Protein 5FL3 (pdb70)

B-factor: mean 47.37, std 12.58, range [23.67, 103.89]

Secondary structure (DSSP, 8-state):
-HHHHHHHHHHHTT-SEEEEETTS--EEEETTEEEESSSSPPPHHHHHHHHHHHS-HHHHHHHTT-S-EEEEEEETTTEEEEEEEEEETTEEEEEEEEEB--PPPHHHHT--HHHHHHHHH-SSEEEEEE-STTSSHHHHHHHHHHHHHHH---EEEEEESS--BPPPPSSSEEEEEEBTTTBS-HHHHHHHHTTS--SEEEES---SHHHHHHHHHHHHHT-EEEEEE--SSHHHHHHHHHTTS-GGGHHHHHHHHHHHEEEEEEEEEEE-SSSSSEEEEEEEEE--HHHHHHHH-TTTGGGHHHHHHT-TTTT-B-HHHHHHHHHHTTSS-HHHHHHH-SSHHHHHHHHHT-

Nearest PDB structures (foldseek):
  5fl3-assembly1_A  TM=1.003E+00  e=2.171E-77  Thermus thermophilus
  5zfq-assembly1_A  TM=9.125E-01  e=1.502E-46  Geobacter sulfurreducens PCA
  6ok2-assembly1_D  TM=8.644E-01  e=2.031E-46  Geobacter metallireducens GS-15
  3jvv-assembly1_C-2  TM=9.207E-01  e=9.046E-44  Pseudomonas aeruginosa
  3jvv-assembly1_B-2  TM=8.868E-01  e=5.448E-41  Pseudomonas aeruginosa

Organism: Thermus thermophilus (strain ATCC 27634 / DSM 579 / HB8) (NCBI:txid300852)

CATH classification: 3.30.450.90 (+1 more: 3.40.50.300)

Structure (mmCIF, N/CA/C/O backbone):
data_5FL3
#
_entry.id   5FL3
#
_cell.length_a   106.750
_cell.length_b   106.750
_cell.length_c   71.450
_cell.angle_alpha   90.00
_cell.angle_beta   90.00
_cell.angle_gamma   120.00
#
_symmetry.space_group_name_H-M   'P 65'
#
loop_
_entity.id
_entity.type
_entity.pdbx_description
1 polymer 'PILI RETRACTION PROTEIN PILT'
2 non-polymer "ADENOSINE-5'-DIPHOSPHATE"
3 non-polymer GLYCEROL
4 non-polymer 'CHLORIDE ION'
5 water water
#
loop_
_atom_site.group_PDB
_atom_site.id
_atom_site.type_symbol
_atom_site.label_atom_id
_atom_site.label_alt_id
_atom_site.label_comp_id
_atom_site.label_asym_id
_atom_site.label_entity_id
_atom_site.label_seq_id
_atom_site.pdbx_PDB_ins_code
_atom_site.Cartn_x
_atom_site.Cartn_y
_atom_site.Cartn_z
_atom_site.occupancy
_atom_site.B_iso_or_equiv
_atom_site.auth_seq_id
_atom_site.auth_comp_id
_atom_site.auth_asym_id
_atom_site.auth_atom_id
_atom_site.pdbx_PDB_model_num
ATOM 1 N N . GLN A 1 10 ? 33.561 30.121 4.426 1.00 61.76 10 GLN A N 1
ATOM 2 C CA . GLN A 1 10 ? 33.636 31.357 3.660 1.00 70.63 10 GLN A CA 1
ATOM 3 C C . GLN A 1 10 ? 33.884 32.554 4.563 1.00 67.10 10 GLN A C 1
ATOM 4 O O . GLN A 1 10 ? 34.785 32.570 5.406 1.00 63.08 10 GLN A O 1
ATOM 10 N N . SER A 1 11 ? 33.043 33.563 4.355 1.00 66.61 11 SER A N 1
ATOM 11 C CA . SER A 1 11 ? 32.798 34.597 5.343 1.00 69.32 11 SER A CA 1
ATOM 12 C C . SER A 1 11 ? 32.061 33.961 6.523 1.00 63.11 11 SER A C 1
ATOM 13 O O . SER A 1 11 ? 32.269 34.337 7.681 1.00 61.94 11 SER A O 1
ATOM 16 N N . LEU A 1 12 ? 31.201 32.994 6.204 1.00 60.61 12 LEU A N 1
ATOM 17 C CA . LEU A 1 12 ? 30.475 32.219 7.204 1.00 58.60 12 LEU A CA 1
ATOM 18 C C . LEU A 1 12 ? 31.428 31.666 8.236 1.00 57.81 12 LEU A C 1
ATOM 19 O O . LEU A 1 12 ? 31.283 31.911 9.446 1.00 52.17 12 LEU A O 1
ATOM 24 N N . VAL A 1 13 ? 32.409 30.922 7.735 1.00 56.17 13 VAL A N 1
ATOM 25 C CA . VAL A 1 13 ? 33.381 30.266 8.585 1.00 55.63 13 VAL A CA 1
ATOM 26 C C . VAL A 1 13 ? 34.109 31.284 9.445 1.00 54.32 13 VAL A C 1
ATOM 27 O O . VAL A 1 13 ? 34.405 31.028 10.611 1.00 55.29 13 VAL A O 1
ATOM 31 N N . GLU A 1 14 ? 34.352 32.457 8.874 1.00 55.61 14 GLU A N 1
ATOM 32 C CA . GLU A 1 14 ? 35.004 33.526 9.603 1.00 56.58 14 GLU A CA 1
ATOM 33 C C . GLU A 1 14 ? 34.100 34.102 10.688 1.00 53.82 14 GLU A C 1
ATOM 34 O O . GLU A 1 14 ? 34.536 34.298 11.832 1.00 52.07 14 GLU A O 1
ATOM 40 N N . MET A 1 15 ? 32.843 34.362 10.338 1.00 54.00 15 MET A N 1
ATOM 41 C CA . MET A 1 15 ? 31.858 34.834 11.318 1.00 52.89 15 MET A CA 1
ATOM 42 C C . MET A 1 15 ? 31.679 33.881 12.510 1.00 51.77 15 MET A C 1
ATOM 43 O O . MET A 1 15 ? 31.739 34.313 13.674 1.00 45.42 15 MET A O 1
ATOM 48 N N . LEU A 1 16 ? 31.448 32.599 12.203 1.00 46.28 16 LEU A N 1
ATOM 49 C CA . LEU A 1 16 ? 31.348 31.554 13.216 1.00 45.20 16 LEU A CA 1
ATOM 50 C C . LEU A 1 16 ? 32.563 31.562 14.130 1.00 48.06 16 LEU A C 1
ATOM 51 O O . LEU A 1 16 ? 32.437 31.498 15.364 1.00 48.78 16 LEU A O 1
ATOM 56 N N . LYS A 1 17 ? 33.738 31.659 13.519 1.00 47.94 17 LYS A N 1
ATOM 57 C CA . LYS A 1 17 ? 34.997 31.649 14.251 1.00 51.48 17 LYS A CA 1
ATOM 58 C C . LYS A 1 17 ? 35.091 32.875 15.170 1.00 48.93 17 LYS A C 1
ATOM 59 O O . LYS A 1 17 ? 35.517 32.772 16.320 1.00 48.70 17 LYS A O 1
ATOM 65 N N . ALA A 1 18 ? 34.667 34.029 14.673 1.00 44.05 18 ALA A N 1
ATOM 66 C CA . ALA A 1 18 ? 34.641 35.222 15.505 1.00 44.47 18 ALA A CA 1
ATOM 67 C C . ALA A 1 18 ? 33.649 35.054 16.663 1.00 48.07 18 ALA A C 1
ATOM 68 O O . ALA A 1 18 ? 33.970 35.365 17.824 1.00 46.67 18 ALA A O 1
ATOM 70 N N . MET A 1 19 ? 32.451 34.557 16.341 1.00 43.39 19 MET A N 1
ATOM 71 C CA . MET A 1 19 ? 31.441 34.265 17.359 1.00 46.73 19 MET A CA 1
ATOM 72 C C . MET A 1 19 ? 31.981 33.335 18.454 1.00 44.19 19 MET A C 1
ATOM 73 O O . MET A 1 19 ? 31.852 33.624 19.652 1.00 37.74 19 MET A O 1
ATOM 78 N N . VAL A 1 20 ? 32.609 32.236 18.052 1.00 41.95 20 VAL A N 1
ATOM 79 C CA . VAL A 1 20 ? 33.176 31.336 19.045 1.00 41.68 20 VAL A CA 1
ATOM 80 C C . VAL A 1 20 ? 34.229 32.042 19.910 1.00 44.37 20 VAL A C 1
ATOM 81 O O . VAL A 1 20 ? 34.234 31.882 21.136 1.00 40.78 20 VAL A O 1
ATOM 85 N N . GLN A 1 21 ? 35.092 32.846 19.285 1.00 42.93 21 GLN A N 1
ATOM 86 C CA . GLN A 1 21 ? 36.135 33.554 20.030 1.00 42.71 21 GLN A CA 1
ATOM 87 C C . GLN A 1 21 ? 35.560 34.617 20.971 1.00 45.34 21 GLN A C 1
ATOM 88 O O . GLN A 1 21 ? 36.184 34.972 21.980 1.00 46.46 21 GLN A O 1
ATOM 94 N N . ALA A 1 22 ? 34.363 35.103 20.651 1.00 42.66 22 ALA A N 1
ATOM 95 C CA . ALA A 1 22 ? 33.615 35.972 21.554 1.00 38.03 22 ALA A CA 1
ATOM 96 C C . ALA A 1 22 ? 32.970 35.213 22.724 1.00 40.08 22 ALA A C 1
ATOM 97 O O . ALA A 1 22 ? 32.258 35.812 23.522 1.00 42.58 22 ALA A O 1
ATOM 99 N N . ARG A 1 23 ? 33.217 33.905 22.805 1.00 41.23 23 ARG A N 1
ATOM 100 C CA . ARG A 1 23 ? 32.673 33.014 23.847 1.00 41.11 23 ARG A CA 1
ATOM 101 C C . ARG A 1 23 ? 31.180 32.705 23.698 1.00 40.47 23 ARG A C 1
ATOM 102 O O . ARG A 1 23 ? 30.466 32.501 24.689 1.00 36.00 23 ARG A O 1
ATOM 110 N N . ALA A 1 24 ? 30.718 32.635 22.456 1.00 40.33 24 ALA A N 1
ATOM 111 C CA . ALA A 1 24 ? 29.329 32.270 22.210 1.00 41.06 24 ALA A CA 1
ATOM 112 C C . ALA A 1 24 ? 29.100 30.827 22.593 1.00 38.45 24 ALA A C 1
ATOM 113 O O . ALA A 1 24 ? 29.784 29.941 22.100 1.00 38.56 24 ALA A O 1
ATOM 115 N N . SER A 1 25 ? 28.115 30.601 23.454 1.00 38.38 25 SER A N 1
ATOM 116 C CA . SER A 1 25 ? 27.653 29.266 23.756 1.00 33.21 25 SER A CA 1
ATOM 117 C C . SER A 1 25 ? 26.666 28.778 22.694 1.00 37.46 25 SER A C 1
ATOM 118 O O . SER A 1 25 ? 26.579 27.580 22.409 1.00 37.60 25 SER A O 1
ATOM 121 N N . ASP A 1 26 ? 25.931 29.719 22.107 1.00 37.20 26 ASP A N 1
ATOM 122 C CA . ASP A 1 26 ? 24.850 29.397 21.180 1.00 34.91 26 ASP A CA 1
ATOM 123 C C . ASP A 1 26 ? 24.781 30.443 20.080 1.00 37.11 26 ASP A C 1
ATOM 124 O O . ASP A 1 26 ? 24.929 31.649 20.342 1.00 37.69 26 ASP A O 1
ATOM 129 N N . ILE A 1 27 ? 24.565 29.974 18.857 1.00 32.73 27 ILE A N 1
ATOM 130 C CA . ILE A 1 27 ? 24.393 30.849 17.710 1.00 34.91 27 ILE A CA 1
ATOM 131 C C . ILE A 1 27 ? 23.001 30.676 17.098 1.00 36.05 27 ILE A C 1
ATOM 132 O O . ILE A 1 27 ? 22.594 29.569 16.720 1.00 34.61 27 ILE A O 1
ATOM 137 N N . HIS A 1 28 ? 22.274 31.783 17.021 1.00 32.91 28 HIS A N 1
ATOM 138 C CA . HIS A 1 28 ? 20.955 31.803 16.418 1.00 32.36 28 HIS A CA 1
ATOM 139 C C . HIS A 1 28 ? 20.971 32.507 15.057 1.00 35.19 28 HIS A C 1
ATOM 140 O O . HIS A 1 28 ? 21.330 33.679 14.956 1.00 34.34 28 HIS A O 1
ATOM 147 N N . LEU A 1 29 ? 20.594 31.769 14.017 1.00 37.53 29 LEU A N 1
ATOM 148 C CA . LEU A 1 29 ? 20.463 32.286 12.650 1.00 32.90 29 LEU A CA 1
ATOM 149 C C . LEU A 1 29 ? 19.000 32.185 12.172 1.00 35.48 29 LEU A C 1
ATOM 150 O O . LEU A 1 29 ? 18.533 31.114 11.753 1.00 32.40 29 LEU A O 1
ATOM 155 N N . GLN A 1 30 ? 18.282 33.303 12.263 1.00 33.57 30 GLN A N 1
ATOM 156 C CA . GLN A 1 30 ? 16.852 33.341 11.991 1.00 33.12 30 GLN A CA 1
ATOM 157 C C . GLN A 1 30 ? 16.494 34.493 11.054 1.00 36.08 30 GLN A C 1
ATOM 158 O O . GLN A 1 30 ? 16.976 35.610 11.238 1.00 37.11 30 GLN A O 1
ATOM 164 N N . ALA A 1 31 ? 15.626 34.233 10.081 1.00 31.53 31 ALA A N 1
ATOM 165 C CA . ALA A 1 31 ? 15.206 35.272 9.143 1.00 39.86 31 ALA A CA 1
ATOM 166 C C . ALA A 1 31 ? 14.545 36.455 9.859 1.00 38.75 31 ALA A C 1
ATOM 167 O O . ALA A 1 31 ? 13.683 36.275 10.727 1.00 38.00 31 ALA A O 1
ATOM 169 N N . GLY A 1 32 ? 14.959 37.666 9.495 1.00 36.63 32 GLY A N 1
ATOM 170 C CA . GLY A 1 32 ? 14.358 38.863 10.047 1.00 34.99 32 GLY A CA 1
ATOM 171 C C . GLY A 1 32 ? 15.116 39.416 11.235 1.00 39.51 32 GLY A C 1
ATOM 172 O O . GLY A 1 32 ? 14.773 40.471 11.768 1.00 47.40 32 GLY A O 1
ATOM 173 N N . ALA A 1 33 ? 16.143 38.695 11.664 1.00 37.43 33 ALA A N 1
ATOM 174 C CA . ALA A 1 33 ? 16.999 39.157 12.740 1.00 36.50 33 ALA A CA 1
ATOM 175 C C . ALA A 1 33 ? 18.443 39.137 12.283 1.00 38.23 33 ALA A C 1
ATOM 176 O O . ALA A 1 33 ? 18.790 38.476 11.315 1.00 39.30 33 ALA A O 1
ATOM 178 N N . PRO A 1 34 ? 19.297 39.893 12.957 1.00 39.28 34 PRO A N 1
ATOM 179 C CA . PRO A 1 34 ? 20.701 39.713 12.604 1.00 39.09 34 PRO A CA 1
ATOM 180 C C . PRO A 1 34 ? 21.228 38.427 13.247 1.00 38.61 34 PRO A C 1
ATOM 181 O O . PRO A 1 34 ? 20.580 37.899 14.160 1.00 36.94 34 PRO A O 1
ATOM 185 N N . PRO A 1 35 ? 22.375 37.918 12.772 1.00 40.10 35 PRO A N 1
ATOM 186 C CA . PRO A 1 35 ? 23.055 36.832 13.486 1.00 34.73 35 PRO A CA 1
ATOM 187 C C . PRO A 1 35 ? 23.174 37.168 14.970 1.00 35.20 35 PRO A C 1
ATOM 188 O O . PRO A 1 35 ? 23.671 38.227 15.327 1.00 39.07 35 PRO A O 1
ATOM 192 N N . THR A 1 36 ? 22.685 36.277 15.822 1.00 36.05 36 THR A N 1
ATOM 193 C CA . THR A 1 36 ? 22.528 36.571 17.240 1.00 36.66 36 THR A CA 1
ATOM 194 C C . THR A 1 36 ? 23.258 35.531 18.069 1.00 38.68 36 THR A C 1
ATOM 195 O O . THR A 1 36 ? 23.168 34.326 17.802 1.00 36.98 36 THR A O 1
ATOM 199 N N . VAL A 1 37 ? 24.008 35.981 19.065 1.00 32.97 37 VAL A N 1
ATOM 200 C CA . VAL A 1 37 ? 24.731 35.016 19.857 1.00 33.75 37 VAL A CA 1
ATOM 201 C C . VAL A 1 37 ? 24.236 35.042 21.289 1.00 37.41 37 VAL A C 1
ATOM 202 O O . VAL A 1 37 ? 23.745 36.063 21.786 1.00 34.13 37 VAL A O 1
ATOM 206 N N . ARG A 1 38 ? 24.343 33.890 21.932 1.00 35.28 38 ARG A N 1
ATOM 207 C CA . ARG A 1 38 ? 24.163 33.806 23.361 1.00 36.27 38 ARG A CA 1
ATOM 208 C C . ARG A 1 38 ? 25.553 33.807 24.016 1.00 38.45 38 ARG A C 1
ATOM 209 O O . ARG A 1 38 ? 26.359 32.902 23.771 1.00 39.19 38 ARG A O 1
ATOM 217 N N . ILE A 1 39 ? 25.841 34.854 24.796 1.00 39.52 39 ILE A N 1
ATOM 218 C CA . ILE A 1 39 ? 27.088 34.982 25.565 1.00 39.63 39 ILE A CA 1
ATOM 219 C C . ILE A 1 39 ? 26.772 35.253 27.022 1.00 43.56 39 ILE A C 1
ATOM 220 O O . ILE A 1 39 ? 25.928 36.096 27.320 1.00 46.27 39 ILE A O 1
ATOM 225 N N . ASP A 1 40 ? 27.457 34.553 27.924 1.00 46.71 40 ASP A N 1
ATOM 226 C CA . ASP A 1 40 ? 27.181 34.629 29.365 1.00 46.38 40 ASP A CA 1
ATOM 227 C C . ASP A 1 40 ? 25.683 34.577 29.671 1.00 45.52 40 ASP A C 1
ATOM 228 O O . ASP A 1 40 ? 25.198 35.326 30.520 1.00 48.81 40 ASP A O 1
ATOM 233 N N . GLY A 1 41 ? 24.959 33.709 28.966 1.00 47.01 41 GLY A N 1
ATOM 234 C CA . GLY A 1 41 ? 23.549 33.470 29.226 1.00 39.53 41 GLY A CA 1
ATOM 235 C C . GLY A 1 41 ? 22.626 34.408 28.482 1.00 45.30 41 GLY A C 1
ATOM 236 O O . GLY A 1 41 ? 21.429 34.151 28.388 1.00 46.69 41 GLY A O 1
ATOM 237 N N . LYS A 1 42 ? 23.170 35.504 27.953 1.00 49.59 42 LYS A N 1
ATOM 238 C CA . LYS A 1 42 ? 22.329 36.515 27.302 1.00 47.33 42 LYS A CA 1
ATOM 239 C C . LYS A 1 42 ? 22.499 36.581 25.787 1.00 43.33 42 LYS A C 1
ATOM 240 O O . LYS A 1 42 ? 23.619 36.476 25.251 1.00 36.67 42 LYS A O 1
ATOM 246 N N . LEU A 1 43 ? 21.365 36.747 25.109 1.00 41.60 43 LEU A N 1
ATOM 247 C CA . LEU A 1 43 ? 21.349 36.892 23.662 1.00 42.08 43 LEU A CA 1
ATOM 248 C C . LEU A 1 43 ? 21.795 38.281 23.301 1.00 46.73 43 LEU A C 1
ATOM 249 O O . LEU A 1 43 ? 21.375 39.255 23.923 1.00 49.09 43 LEU A O 1
ATOM 254 N N . ARG A 1 44 ? 22.665 38.367 22.307 1.00 42.25 44 ARG A N 1
ATOM 255 C CA . ARG A 1 44 ? 23.138 39.653 21.844 1.00 43.58 44 ARG A CA 1
ATOM 256 C C . ARG A 1 44 ? 23.270 39.569 20.345 1.00 41.25 44 ARG A C 1
ATOM 257 O O . ARG A 1 44 ? 23.622 38.515 19.804 1.00 40.49 44 ARG A O 1
ATOM 265 N N . PRO A 1 45 ? 22.935 40.664 19.658 1.00 45.23 45 PRO A N 1
ATOM 266 C CA . PRO A 1 45 ? 23.079 40.667 18.199 1.00 43.96 45 PRO A CA 1
ATOM 267 C C . PRO A 1 45 ? 24.554 40.654 17.845 1.00 37.94 45 PRO A C 1
ATOM 268 O O . PRO A 1 45 ? 25.353 41.200 18.592 1.00 37.72 45 PRO A O 1
ATOM 272 N N . PHE A 1 46 ? 24.897 40.005 16.742 1.00 37.01 46 PHE A N 1
ATOM 273 C CA . PHE A 1 46 ? 26.267 39.900 16.263 1.00 35.47 46 PHE A CA 1
ATOM 274 C C . PHE A 1 46 ? 26.247 40.386 14.830 1.00 42.96 46 PHE A C 1
ATOM 275 O O . PHE A 1 46 ? 26.445 39.608 13.903 1.00 49.83 46 PHE A O 1
ATOM 283 N N . GLY A 1 47 ? 25.976 41.674 14.652 1.00 44.58 47 GLY A N 1
ATOM 284 C CA . GLY A 1 47 ? 25.787 42.261 13.341 1.00 41.37 47 GLY A CA 1
ATOM 285 C C . GLY A 1 47 ? 24.537 43.111 13.374 1.00 49.34 47 GLY A C 1
ATOM 286 O O . GLY A 1 47 ? 23.717 42.968 14.282 1.00 49.02 47 GLY A O 1
ATOM 287 N N . ASN A 1 48 ? 24.379 43.990 12.386 1.00 56.57 48 ASN A N 1
ATOM 288 C CA . ASN A 1 48 ? 23.319 44.993 12.418 1.00 49.79 48 ASN A CA 1
ATOM 289 C C . ASN A 1 48 ? 22.290 44.784 11.320 1.00 49.61 48 ASN A C 1
ATOM 290 O O . ASN A 1 48 ? 21.244 45.418 11.310 1.00 56.20 48 ASN A O 1
ATOM 295 N N . ARG A 1 49 ? 22.583 43.885 10.396 1.00 49.44 49 ARG A N 1
ATOM 296 C CA . ARG A 1 49 ? 21.651 43.597 9.316 1.00 50.95 49 ARG A CA 1
ATOM 297 C C . ARG A 1 49 ? 20.866 42.294 9.549 1.00 48.44 49 ARG A C 1
ATOM 298 O O . ARG A 1 49 ? 21.450 41.240 9.818 1.00 46.00 49 ARG A O 1
ATOM 306 N N . PRO A 1 50 ? 19.535 42.371 9.453 1.00 44.78 50 PRO A N 1
ATOM 307 C CA . PRO A 1 50 ? 18.645 41.204 9.470 1.00 42.80 50 PRO A CA 1
ATOM 308 C C . PRO A 1 50 ? 18.987 40.186 8.399 1.00 43.36 50 PRO A C 1
ATOM 309 O O . PRO A 1 50 ? 19.161 40.568 7.246 1.00 49.00 50 PRO A O 1
ATOM 313 N N . LEU A 1 51 ? 19.094 38.916 8.774 1.00 39.04 51 LEU A N 1
ATOM 314 C CA . LEU A 1 51 ? 19.240 37.844 7.797 1.00 41.36 51 LEU A CA 1
ATOM 315 C C . LEU A 1 51 ? 17.956 37.706 6.978 1.00 42.16 51 LEU A C 1
ATOM 316 O O . LEU A 1 51 ? 16.852 37.825 7.517 1.00 43.98 51 LEU A O 1
ATOM 321 N N . THR A 1 52 ? 18.091 37.452 5.683 1.00 40.36 52 THR A N 1
ATOM 322 C CA . THR A 1 52 ? 16.927 37.177 4.848 1.00 39.24 52 THR A CA 1
ATOM 323 C C . THR A 1 52 ? 16.734 35.677 4.768 1.00 42.16 52 THR A C 1
ATOM 324 O O . THR A 1 52 ? 17.678 34.915 5.020 1.00 44.66 52 THR A O 1
ATOM 328 N N . PRO A 1 53 ? 15.516 35.237 4.428 1.00 39.70 53 PRO A N 1
ATOM 329 C CA . PRO A 1 53 ? 15.310 33.804 4.214 1.00 39.35 53 PRO A CA 1
ATOM 330 C C . PRO A 1 53 ? 16.371 33.222 3.276 1.00 46.95 53 PRO A C 1
ATOM 331 O O . PRO A 1 53 ? 16.949 32.150 3.553 1.00 45.39 53 PRO A O 1
ATOM 335 N N . LYS A 1 54 ? 16.640 33.946 2.189 1.00 45.62 54 LYS A N 1
ATOM 336 C CA . LYS A 1 54 ? 17.610 33.493 1.203 1.00 49.16 54 LYS A CA 1
ATOM 337 C C . LYS A 1 54 ? 18.980 33.269 1.847 1.00 42.67 54 LYS A C 1
ATOM 338 O O . LYS A 1 54 ? 19.612 32.248 1.601 1.00 44.84 54 LYS A O 1
ATOM 344 N N . GLU A 1 55 ? 19.418 34.192 2.697 1.00 43.51 55 GLU A N 1
ATOM 345 C CA . GLU A 1 55 ? 20.720 34.052 3.337 1.00 44.20 55 GLU A CA 1
ATOM 346 C C . GLU A 1 55 ? 20.768 32.901 4.335 1.00 45.11 55 GLU A C 1
ATOM 347 O O . GLU A 1 55 ? 21.781 32.207 4.416 1.00 44.54 55 GLU A O 1
ATOM 353 N N . VAL A 1 56 ? 19.694 32.705 5.106 1.00 45.81 56 VAL A N 1
ATOM 354 C CA . VAL A 1 56 ? 19.692 31.612 6.082 1.00 43.67 56 VAL A CA 1
ATOM 355 C C . VAL A 1 56 ? 19.782 30.281 5.344 1.00 39.69 56 VAL A C 1
ATOM 356 O O . VAL A 1 56 ? 20.564 29.417 5.713 1.00 41.03 56 VAL A O 1
ATOM 360 N N . GLU A 1 57 ? 19.021 30.140 4.271 1.00 39.76 57 GLU A N 1
ATOM 361 C CA . GLU A 1 57 ? 19.088 28.933 3.466 1.00 40.73 57 GLU A CA 1
ATOM 362 C C . GLU A 1 57 ? 20.496 28.657 2.935 1.00 46.06 57 GLU A C 1
ATOM 363 O O . GLU A 1 57 ? 20.948 27.505 2.923 1.00 46.26 57 GLU A O 1
ATOM 369 N N . ALA A 1 58 ? 21.192 29.713 2.515 1.00 42.97 58 ALA A N 1
ATOM 370 C CA . ALA A 1 58 ? 22.529 29.573 1.936 1.00 42.77 58 ALA A CA 1
ATOM 371 C C . ALA A 1 58 ? 23.492 29.092 2.999 1.00 47.90 58 ALA A C 1
ATOM 372 O O . ALA A 1 58 ? 24.321 28.204 2.755 1.00 49.00 58 ALA A O 1
ATOM 374 N N . ILE A 1 59 ? 23.377 29.684 4.184 1.00 44.87 59 ILE A N 1
ATOM 375 C CA . ILE A 1 59 ? 24.152 29.229 5.323 1.00 44.64 59 ILE A CA 1
ATOM 376 C C . ILE A 1 59 ? 23.894 27.746 5.600 1.00 48.34 59 ILE A C 1
ATOM 377 O O . ILE A 1 59 ? 24.844 26.961 5.735 1.00 51.24 59 ILE A O 1
ATOM 382 N N . ALA A 1 60 ? 22.618 27.366 5.655 1.00 40.61 60 ALA A N 1
ATOM 383 C CA . ALA A 1 60 ? 22.248 25.967 5.805 1.00 41.15 60 ALA A CA 1
ATOM 384 C C . ALA A 1 60 ? 22.895 25.079 4.729 1.00 50.18 60 ALA A C 1
ATOM 385 O O . ALA A 1 60 ? 23.548 24.081 5.053 1.00 49.55 60 ALA A O 1
ATOM 387 N N . ARG A 1 61 ? 22.736 25.430 3.454 1.00 48.88 61 ARG A N 1
ATOM 388 C CA . ARG A 1 61 ? 23.261 24.562 2.401 1.00 51.69 61 ARG A CA 1
ATOM 389 C C . ARG A 1 61 ? 24.788 24.449 2.464 1.00 53.42 61 ARG A C 1
ATOM 390 O O . ARG A 1 61 ? 25.354 23.419 2.086 1.00 59.25 61 ARG A O 1
ATOM 398 N N . ALA A 1 62 ? 25.442 25.500 2.959 1.00 48.38 62 ALA A N 1
ATOM 399 C CA . ALA A 1 62 ? 26.893 25.519 3.109 1.00 45.86 62 ALA A CA 1
ATOM 400 C C . ALA A 1 62 ? 27.378 24.612 4.234 1.00 50.98 62 ALA A C 1
ATOM 401 O O . ALA A 1 62 ? 28.545 24.239 4.265 1.00 57.44 62 ALA A O 1
ATOM 403 N N . LEU A 1 63 ? 26.488 24.264 5.158 1.00 51.55 63 LEU A N 1
ATOM 404 C CA . LEU A 1 63 ? 26.857 23.443 6.307 1.00 53.21 63 LEU A CA 1
ATOM 405 C C . LEU A 1 63 ? 26.583 21.946 6.127 1.00 53.12 63 LEU A C 1
ATOM 406 O O . LEU A 1 63 ? 27.184 21.117 6.801 1.00 56.16 63 LEU A O 1
ATOM 411 N N . LEU A 1 64 ? 25.682 21.603 5.218 1.00 51.71 64 LEU A N 1
ATOM 412 C CA . LEU A 1 64 ? 25.265 20.220 5.047 1.00 53.06 64 LEU A CA 1
ATOM 413 C C . LEU A 1 64 ? 26.073 19.455 4.003 1.00 55.96 64 LEU A C 1
ATOM 414 O O . LEU A 1 64 ? 26.541 20.019 3.021 1.00 56.09 64 LEU A O 1
ATOM 419 N N . THR A 1 65 ? 26.205 18.152 4.213 1.00 57.33 65 THR A N 1
ATOM 420 C CA . THR A 1 65 ? 26.796 17.280 3.216 1.00 57.99 65 THR A CA 1
ATOM 421 C C . THR A 1 65 ? 25.733 17.031 2.151 1.00 62.75 65 THR A C 1
ATOM 422 O O . THR A 1 65 ? 24.539 17.222 2.414 1.00 61.58 65 THR A O 1
ATOM 426 N N . PRO A 1 66 ? 26.155 16.641 0.933 1.00 65.47 66 PRO A N 1
ATOM 427 C CA . PRO A 1 66 ? 25.168 16.455 -0.139 1.00 64.53 66 PRO A CA 1
ATOM 428 C C . PRO A 1 66 ? 24.077 15.428 0.184 1.00 61.98 66 PRO A C 1
ATOM 429 O O . PRO A 1 66 ? 22.927 15.603 -0.241 1.00 59.71 66 PRO A O 1
ATOM 433 N N . GLU A 1 67 ? 24.417 14.388 0.938 1.00 63.17 67 GLU A N 1
ATOM 434 C CA . GLU A 1 67 ? 23.400 13.439 1.367 1.00 61.27 67 GLU A CA 1
ATOM 435 C C . GLU A 1 67 ? 22.403 14.156 2.296 1.00 64.41 67 GLU A C 1
ATOM 436 O O . GLU A 1 67 ? 21.189 14.094 2.075 1.00 64.46 67 GLU A O 1
ATOM 442 N N . GLN A 1 68 ? 22.925 14.864 3.300 1.00 61.70 68 GLN A N 1
ATOM 443 C CA . GLN A 1 68 ? 22.106 15.657 4.216 1.00 57.54 68 GLN A CA 1
ATOM 444 C C . GLN A 1 68 ? 21.194 16.622 3.476 1.00 58.16 68 GLN A C 1
ATOM 445 O O . GLN A 1 68 ? 20.047 16.838 3.864 1.00 57.22 68 GLN A O 1
ATOM 451 N N . LEU A 1 69 ? 21.721 17.208 2.413 1.00 57.56 69 LEU A N 1
ATOM 452 C CA . LEU A 1 69 ? 20.948 18.108 1.570 1.00 63.30 69 LEU A CA 1
ATOM 453 C C . LEU A 1 69 ? 19.714 17.447 0.977 1.00 66.68 69 LEU A C 1
ATOM 454 O O . LEU A 1 69 ? 18.653 18.064 0.864 1.00 68.80 69 LEU A O 1
ATOM 459 N N . GLU A 1 70 ? 19.847 16.189 0.590 1.00 67.29 70 GLU A N 1
ATOM 460 C CA . GLU A 1 70 ? 18.704 15.526 0.004 1.00 75.76 70 GLU A CA 1
ATOM 461 C C . GLU A 1 70 ? 17.682 15.159 1.083 1.00 72.42 70 GLU A C 1
ATOM 462 O O . GLU A 1 70 ? 16.489 15.428 0.916 1.00 75.73 70 GLU A O 1
ATOM 468 N N . GLU A 1 71 ? 18.139 14.574 2.190 1.00 65.77 71 GLU A N 1
ATOM 469 C CA . GLU A 1 71 ? 17.229 14.202 3.273 1.00 65.75 71 GLU A CA 1
ATOM 470 C C . GLU A 1 71 ? 16.573 15.437 3.894 1.00 68.16 71 GLU A C 1
ATOM 471 O O . GLU A 1 71 ? 15.567 15.325 4.595 1.00 66.13 71 GLU A O 1
ATOM 477 N N . LEU A 1 72 ? 17.152 16.608 3.637 1.00 64.03 72 LEU A N 1
ATOM 478 C CA . LEU A 1 72 ? 16.625 17.851 4.169 1.00 60.90 72 LEU A CA 1
ATOM 479 C C . LEU A 1 72 ? 15.254 18.152 3.593 1.00 64.93 72 LEU A C 1
ATOM 480 O O . LEU A 1 72 ? 14.382 18.671 4.287 1.00 64.39 72 LEU A O 1
ATOM 485 N N . GLU A 1 73 ? 15.056 17.810 2.325 1.00 72.96 73 GLU A N 1
ATOM 486 C CA . GLU A 1 73 ? 13.768 18.045 1.670 1.00 75.89 73 GLU A CA 1
ATOM 487 C C . GLU A 1 73 ? 12.679 17.124 2.213 1.00 67.18 73 GLU A C 1
ATOM 488 O O . GLU A 1 73 ? 11.515 17.268 1.861 1.00 71.53 73 GLU A O 1
ATOM 494 N N . TYR A 1 74 ? 13.053 16.188 3.075 1.00 61.49 74 TYR A N 1
ATOM 495 C CA . TYR A 1 74 ? 12.076 15.285 3.662 1.00 66.62 74 TYR A CA 1
ATOM 496 C C . TYR A 1 74 ? 11.759 15.567 5.141 1.00 64.90 74 TYR A C 1
ATOM 497 O O . TYR A 1 74 ? 10.919 14.886 5.732 1.00 66.52 74 TYR A O 1
ATOM 506 N N . ARG A 1 75 ? 12.403 16.579 5.725 1.00 60.00 75 ARG A N 1
ATOM 507 C CA . ARG A 1 75 ? 12.296 16.825 7.165 1.00 54.79 75 ARG A CA 1
ATOM 508 C C . ARG A 1 75 ? 11.879 18.263 7.555 1.00 46.04 75 ARG A C 1
ATOM 509 O O . ARG A 1 75 ? 12.286 19.245 6.935 1.00 46.12 75 ARG A O 1
ATOM 517 N N . LYS A 1 76 ? 11.046 18.373 8.583 1.00 44.43 76 LYS A N 1
ATOM 518 C CA . LYS A 1 76 ? 10.703 19.671 9.142 1.00 43.02 76 LYS A CA 1
ATOM 519 C C . LYS A 1 76 ? 11.863 20.180 9.989 1.00 39.36 76 LYS A C 1
ATOM 520 O O . LYS A 1 76 ? 12.079 21.382 10.095 1.00 37.81 76 LYS A O 1
ATOM 526 N N . GLU A 1 77 ? 12.597 19.259 10.601 1.00 39.37 77 GLU A N 1
ATOM 527 C CA . GLU A 1 77 ? 13.733 19.607 11.446 1.00 38.91 77 GLU A CA 1
ATOM 528 C C . GLU A 1 77 ? 14.906 18.672 11.167 1.00 43.29 77 GLU A C 1
ATOM 529 O O . GLU A 1 77 ? 14.714 17.534 10.741 1.00 42.77 77 GLU A O 1
ATOM 535 N N . MET A 1 78 ? 16.118 19.159 11.406 1.00 40.30 78 MET A N 1
ATOM 536 C CA . MET A 1 78 ? 17.310 18.337 11.252 1.00 42.47 78 MET A CA 1
ATOM 537 C C . MET A 1 78 ? 18.325 18.669 12.306 1.00 42.60 78 MET A C 1
ATOM 538 O O . MET A 1 78 ? 18.677 19.827 12.492 1.00 44.69 78 MET A O 1
ATOM 543 N N . ASP A 1 79 ? 18.796 17.644 12.998 1.00 47.14 79 ASP A N 1
ATOM 544 C CA . ASP A 1 79 ? 19.814 17.813 14.025 1.00 46.13 79 ASP A CA 1
ATOM 545 C C . ASP A 1 79 ? 21.108 17.230 13.481 1.00 44.61 79 ASP A C 1
ATOM 546 O O . ASP A 1 79 ? 21.119 16.082 13.077 1.00 52.81 79 ASP A O 1
ATOM 551 N N . PHE A 1 80 ? 22.192 18.001 13.458 1.00 45.86 80 PHE A N 1
ATOM 552 C CA . PHE A 1 80 ? 23.445 17.484 12.894 1.00 47.13 80 PHE A CA 1
ATOM 553 C C . PHE A 1 80 ? 24.733 18.109 13.477 1.00 48.02 80 PHE A C 1
ATOM 554 O O . PHE A 1 80 ? 24.746 19.249 13.955 1.00 46.53 80 PHE A O 1
ATOM 562 N N . ALA A 1 81 ? 25.820 17.344 13.426 1.00 48.68 81 ALA A N 1
ATOM 563 C CA . ALA A 1 81 ? 27.127 17.831 13.863 1.00 48.09 81 ALA A CA 1
ATOM 564 C C . ALA A 1 81 ? 27.860 18.573 12.752 1.00 45.99 81 ALA A C 1
ATOM 565 O O . ALA A 1 81 ? 27.731 18.254 11.577 1.00 47.58 81 ALA A O 1
ATOM 567 N N . TYR A 1 82 ? 28.646 19.566 13.129 1.00 45.58 82 TYR A N 1
ATOM 568 C CA . TYR A 1 82 ? 29.446 20.276 12.157 1.00 43.77 82 TYR A CA 1
ATOM 569 C C . TYR A 1 82 ? 30.713 20.796 12.821 1.00 49.26 82 TYR A C 1
ATOM 570 O O . TYR A 1 82 ? 30.670 21.331 13.929 1.00 45.61 82 TYR A O 1
ATOM 579 N N . THR A 1 83 ? 31.847 20.631 12.150 1.00 49.71 83 THR A N 1
ATOM 580 C CA . THR A 1 83 ? 33.108 21.041 12.749 1.00 51.58 83 THR A CA 1
ATOM 581 C C . THR A 1 83 ? 33.894 22.038 11.907 1.00 51.14 83 THR A C 1
ATOM 582 O O . THR A 1 83 ? 34.047 21.861 10.704 1.00 53.02 83 THR A O 1
ATOM 586 N N . ILE A 1 84 ? 34.371 23.100 12.540 1.00 46.58 84 ILE A N 1
ATOM 587 C CA . ILE A 1 84 ? 35.369 23.938 11.903 1.00 52.15 84 ILE A CA 1
ATOM 588 C C . ILE A 1 84 ? 36.712 23.554 12.513 1.00 56.42 84 ILE A C 1
ATOM 589 O O . ILE A 1 84 ? 37.013 23.931 13.657 1.00 54.21 84 ILE A O 1
ATOM 594 N N . PRO A 1 85 ? 37.508 22.772 11.761 1.00 60.49 85 PRO A N 1
ATOM 595 C CA . PRO A 1 85 ? 38.770 22.194 12.245 1.00 61.11 85 PRO A CA 1
ATOM 596 C C . PRO A 1 85 ? 39.606 23.178 13.056 1.00 60.52 85 PRO A C 1
ATOM 597 O O . PRO A 1 85 ? 39.913 24.276 12.595 1.00 59.19 85 PRO A O 1
ATOM 601 N N . GLY A 1 86 ? 39.912 22.794 14.289 1.00 62.89 86 GLY A N 1
ATOM 602 C CA . GLY A 1 86 ? 40.747 23.604 15.148 1.00 59.10 86 GLY A CA 1
ATOM 603 C C . GLY A 1 86 ? 40.099 24.890 15.592 1.00 62.09 86 GLY A C 1
ATOM 604 O O . GLY A 1 86 ? 40.785 25.821 15.999 1.00 67.95 86 GLY A O 1
ATOM 605 N N . VAL A 1 87 ? 38.773 24.951 15.525 1.00 65.94 87 VAL A N 1
ATOM 606 C CA . VAL A 1 87 ? 38.043 26.134 15.988 1.00 57.09 87 VAL A CA 1
ATOM 607 C C . VAL A 1 87 ? 36.947 25.744 16.984 1.00 51.90 87 VAL A C 1
ATOM 608 O O . VAL A 1 87 ? 36.953 26.181 18.137 1.00 51.84 87 VAL A O 1
ATOM 612 N N . ALA A 1 88 ? 36.017 24.909 16.538 1.00 47.41 88 ALA A N 1
ATOM 613 C CA . ALA A 1 88 ? 34.941 24.457 17.398 1.00 41.84 88 ALA A CA 1
ATOM 614 C C . ALA A 1 88 ? 34.225 23.272 16.799 1.00 43.66 88 ALA A C 1
ATOM 615 O O . ALA A 1 88 ? 34.309 23.016 15.587 1.00 44.61 88 ALA A O 1
ATOM 617 N N . ARG A 1 89 ? 33.519 22.557 17.671 1.00 47.04 89 ARG A N 1
ATOM 618 C CA . ARG A 1 89 ? 32.534 21.556 17.282 1.00 42.36 89 ARG A CA 1
ATOM 619 C C . ARG A 1 89 ? 31.159 22.074 17.640 1.00 41.71 89 ARG A C 1
ATOM 620 O O . ARG A 1 89 ? 30.957 22.596 18.753 1.00 38.68 89 ARG A O 1
ATOM 628 N N . PHE A 1 90 ? 30.227 21.920 16.695 1.00 43.86 90 PHE A N 1
ATOM 629 C CA . PHE A 1 90 ? 28.845 22.379 16.827 1.00 39.34 90 PHE A CA 1
ATOM 630 C C . PHE A 1 90 ? 27.871 21.229 16.693 1.00 39.66 90 PHE A C 1
ATOM 631 O O . PHE A 1 90 ? 28.069 20.335 15.881 1.00 41.94 90 PHE A O 1
ATOM 639 N N . ARG A 1 91 ? 26.804 21.254 17.482 1.00 39.53 91 ARG A N 1
ATOM 640 C CA . ARG A 1 91 ? 25.613 20.505 17.133 1.00 39.98 91 ARG A CA 1
ATOM 641 C C . ARG A 1 91 ? 24.620 21.536 16.609 1.00 41.02 91 ARG A C 1
ATOM 642 O O . ARG A 1 91 ? 24.497 22.621 17.164 1.00 41.77 91 ARG A O 1
ATOM 650 N N . CYS A 1 92 ? 23.935 21.207 15.523 1.00 43.86 92 CYS A N 1
ATOM 651 C CA . CYS A 1 92 ? 23.119 22.182 14.816 1.00 42.42 92 CYS A CA 1
ATOM 652 C C . CYS A 1 92 ? 21.696 21.702 14.637 1.00 42.44 92 CYS A C 1
ATOM 653 O O . CYS A 1 92 ? 21.451 20.553 14.273 1.00 42.37 92 CYS A O 1
ATOM 656 N N . ASN A 1 93 ? 20.760 22.604 14.888 1.00 36.69 93 ASN A N 1
ATOM 657 C CA . ASN A 1 93 ? 19.374 22.313 14.657 1.00 38.42 93 ASN A CA 1
ATOM 658 C C . ASN A 1 93 ? 18.807 23.215 13.593 1.00 38.67 93 ASN A C 1
ATOM 659 O O . ASN A 1 93 ? 18.632 24.413 13.791 1.00 35.71 93 ASN A O 1
ATOM 664 N N . LEU A 1 94 ? 18.558 22.615 12.438 1.00 41.63 94 LEU A N 1
ATOM 665 C CA . LEU A 1 94 ? 17.944 23.304 11.333 1.00 37.47 94 LEU A CA 1
ATOM 666 C C . LEU A 1 94 ? 16.452 23.190 11.570 1.00 38.59 94 LEU A C 1
ATOM 667 O O . LEU A 1 94 ? 15.972 22.120 11.919 1.00 37.86 94 LEU A O 1
ATOM 672 N N . LEU A 1 95 ? 15.731 24.296 11.415 1.00 36.40 95 LEU A N 1
ATOM 673 C CA . LEU A 1 95 ? 14.280 24.284 11.551 1.00 33.25 95 LEU A CA 1
ATOM 674 C C . LEU A 1 95 ? 13.649 25.056 10.406 1.00 32.10 95 LEU A C 1
ATOM 675 O O . LEU A 1 95 ? 14.353 25.640 9.582 1.00 30.57 95 LEU A O 1
ATOM 680 N N . ARG A 1 96 ? 12.321 25.028 10.361 1.00 32.63 96 ARG A N 1
ATOM 681 C CA . ARG A 1 96 ? 11.508 25.847 9.458 1.00 32.14 96 ARG A CA 1
ATOM 682 C C . ARG A 1 96 ? 10.604 26.726 10.289 1.00 33.45 96 ARG A C 1
ATOM 683 O O . ARG A 1 96 ? 9.973 26.250 11.222 1.00 31.48 96 ARG A O 1
ATOM 691 N N . GLN A 1 97 ? 10.546 28.012 9.984 1.00 34.97 97 GLN A N 1
ATOM 692 C CA . GLN A 1 97 ? 9.603 28.862 10.685 1.00 31.36 97 GLN A CA 1
ATOM 693 C C . GLN A 1 97 ? 9.135 29.963 9.753 1.00 37.60 97 GLN A C 1
ATOM 694 O O . GLN A 1 97 ? 9.945 30.640 9.109 1.00 38.70 97 GLN A O 1
ATOM 700 N N . ARG A 1 98 ? 7.816 30.101 9.659 1.00 38.56 98 ARG A N 1
ATOM 701 C CA . ARG A 1 98 ? 7.172 31.072 8.773 1.00 36.52 98 ARG A CA 1
ATOM 702 C C . ARG A 1 98 ? 7.704 31.005 7.338 1.00 39.02 98 ARG A C 1
ATOM 703 O O . ARG A 1 98 ? 8.032 32.027 6.718 1.00 41.76 98 ARG A O 1
ATOM 711 N N . GLY A 1 99 ? 7.787 29.779 6.828 1.00 36.61 99 GLY A N 1
ATOM 712 C CA . GLY A 1 99 ? 8.179 29.524 5.456 1.00 38.39 99 GLY A CA 1
ATOM 713 C C . GLY A 1 99 ? 9.678 29.573 5.253 1.00 39.56 99 GLY A C 1
ATOM 714 O O . GLY A 1 99 ? 10.182 29.433 4.135 1.00 35.02 99 GLY A O 1
ATOM 715 N N . SER A 1 100 ? 10.404 29.759 6.343 1.00 33.91 100 SER A N 1
ATOM 716 C CA . SER A 1 100 ? 11.814 30.053 6.202 1.00 40.19 100 SER A CA 1
ATOM 717 C C . SER A 1 100 ? 12.664 29.129 7.047 1.00 38.16 100 SER A C 1
ATOM 718 O O . SER A 1 100 ? 12.215 28.659 8.104 1.00 38.21 100 SER A O 1
ATOM 721 N N . PHE A 1 101 ? 13.881 28.859 6.585 1.00 34.94 101 PHE A N 1
ATOM 722 C CA . PHE A 1 101 ? 14.809 28.058 7.386 1.00 36.30 101 PHE A CA 1
ATOM 723 C C . PHE A 1 101 ? 15.320 28.858 8.570 1.00 36.08 101 PHE A C 1
ATOM 724 O O . PHE A 1 101 ? 15.446 30.093 8.517 1.00 34.35 101 PHE A O 1
ATOM 732 N N . GLY A 1 102 ? 15.574 28.136 9.652 1.00 35.63 102 GLY A N 1
ATOM 733 C CA . GLY A 1 102 ? 16.215 28.688 10.828 1.00 33.45 102 GLY A CA 1
ATOM 734 C C . GLY A 1 102 ? 17.359 27.783 11.228 1.00 34.06 102 GLY A C 1
ATOM 735 O O . GLY A 1 102 ? 17.417 26.620 10.838 1.00 37.86 102 GLY A O 1
ATOM 736 N N . LEU A 1 103 ? 18.274 28.304 12.028 1.00 36.21 103 LEU A N 1
ATOM 737 C CA . LEU A 1 103 ? 19.446 27.541 12.394 1.00 33.27 103 LEU A CA 1
ATOM 738 C C . LEU A 1 103 ? 19.867 27.882 13.811 1.00 38.64 103 LEU A C 1
ATOM 739 O O . LEU A 1 103 ? 20.013 29.057 14.171 1.00 36.79 103 LEU A O 1
ATOM 744 N N . VAL A 1 104 ? 20.024 26.858 14.638 1.00 37.00 104 VAL A N 1
ATOM 745 C CA . VAL A 1 104 ? 20.530 27.073 15.982 1.00 36.36 104 VAL A CA 1
ATOM 746 C C . VAL A 1 104 ? 21.731 26.176 16.179 1.00 38.39 104 VAL A C 1
ATOM 747 O O . VAL A 1 104 ? 21.627 24.958 16.085 1.00 36.33 104 VAL A O 1
ATOM 751 N N . MET A 1 105 ? 22.877 26.794 16.427 1.00 37.71 105 MET A N 1
ATOM 752 C CA . MET A 1 105 ? 24.121 26.068 16.560 1.00 36.40 105 MET A CA 1
ATOM 753 C C . MET A 1 105 ? 24.617 26.142 17.995 1.00 38.27 105 MET A C 1
ATOM 754 O O . MET A 1 105 ? 24.716 27.242 18.556 1.00 39.21 105 MET A O 1
ATOM 759 N N . ARG A 1 106 ? 24.903 24.987 18.596 1.00 35.49 106 ARG A N 1
ATOM 760 C CA . ARG A 1 106 ? 25.498 24.959 19.940 1.00 41.38 106 ARG A CA 1
ATOM 761 C C . ARG A 1 106 ? 26.983 24.580 19.899 1.00 39.95 106 ARG A C 1
ATOM 762 O O . ARG A 1 106 ? 27.371 23.606 19.244 1.00 39.87 106 ARG A O 1
ATOM 770 N N . VAL A 1 107 ? 27.823 25.342 20.585 1.00 34.99 107 VAL A N 1
ATOM 771 C CA . VAL A 1 107 ? 29.236 24.980 20.627 1.00 39.89 107 VAL A CA 1
ATOM 772 C C . VAL A 1 107 ? 29.480 23.862 21.640 1.00 39.17 107 VAL A C 1
ATOM 773 O O . VAL A 1 107 ? 29.101 23.991 22.790 1.00 45.13 107 VAL A O 1
ATOM 777 N N . VAL A 1 108 ? 30.079 22.758 21.198 1.00 40.78 108 VAL A N 1
ATOM 778 C CA . VAL A 1 108 ? 30.503 21.677 22.094 1.00 39.24 108 VAL A CA 1
ATOM 779 C C . VAL A 1 108 ? 31.928 21.997 22.508 1.00 41.31 108 VAL A C 1
ATOM 780 O O . VAL A 1 108 ? 32.834 21.883 21.689 1.00 46.07 108 VAL A O 1
ATOM 784 N N . SER A 1 109 ? 32.158 22.429 23.741 1.00 40.29 109 SER A N 1
ATOM 785 C CA . SER A 1 109 ? 33.521 22.837 24.074 1.00 46.22 109 SER A CA 1
ATOM 786 C C . SER A 1 109 ? 34.391 21.684 24.533 1.00 46.29 109 SER A C 1
ATOM 787 O O . SER A 1 109 ? 33.918 20.713 25.130 1.00 44.71 109 SER A O 1
ATOM 790 N N . GLU A 1 110 ? 35.676 21.813 24.242 1.00 46.69 110 GLU A N 1
ATOM 791 C CA . GLU A 1 110 ? 36.653 20.836 24.665 1.00 48.70 110 GLU A CA 1
ATOM 792 C C . GLU A 1 110 ? 37.576 21.469 25.673 1.00 45.43 110 GLU A C 1
ATOM 793 O O . GLU A 1 110 ? 38.577 20.888 26.054 1.00 49.17 110 GLU A O 1
ATOM 799 N N . VAL A 1 111 ? 37.226 22.674 26.102 1.00 45.80 111 VAL A N 1
ATOM 800 C CA . VAL A 1 111 ? 38.045 23.417 27.044 1.00 42.89 111 VAL A CA 1
ATOM 801 C C . VAL A 1 111 ? 37.324 23.522 28.382 1.00 42.41 111 VAL A C 1
ATOM 802 O O . VAL A 1 111 ? 36.279 24.163 28.487 1.00 45.43 111 VAL A O 1
ATOM 806 N N . ILE A 1 112 ? 37.896 22.885 29.397 1.00 40.22 112 ILE A N 1
ATOM 807 C CA . ILE A 1 112 ? 37.251 22.751 30.684 1.00 38.92 112 ILE A CA 1
ATOM 808 C C . ILE A 1 112 ? 37.788 23.740 31.692 1.00 42.70 112 ILE A C 1
ATOM 809 O O . ILE A 1 112 ? 38.963 23.704 32.039 1.00 44.51 112 ILE A O 1
ATOM 814 N N . PRO A 1 113 ? 36.910 24.619 32.181 1.00 40.98 113 PRO A N 1
ATOM 815 C CA . PRO A 1 113 ? 37.297 25.645 33.147 1.00 40.79 113 PRO A CA 1
ATOM 816 C C . PRO A 1 113 ? 37.802 25.017 34.442 1.00 43.68 113 PRO A C 1
ATOM 817 O O . PRO A 1 113 ? 37.361 23.922 34.794 1.00 42.68 113 PRO A O 1
ATOM 821 N N . SER A 1 114 ? 38.714 25.693 35.132 1.00 40.41 114 SER A N 1
ATOM 822 C CA . SER A 1 114 ? 39.156 25.248 36.446 1.00 44.15 114 SER A CA 1
ATOM 823 C C . SER A 1 114 ? 38.108 25.520 37.523 1.00 46.30 114 SER A C 1
ATOM 824 O O . SER A 1 114 ? 37.235 26.374 37.344 1.00 44.78 114 SER A O 1
ATOM 827 N N . PHE A 1 115 ? 38.219 24.817 38.646 1.00 43.12 115 PHE A N 1
ATOM 828 C CA . PHE A 1 115 ? 37.338 25.046 39.779 1.00 44.00 115 PHE A CA 1
ATOM 829 C C . PHE A 1 115 ? 37.356 26.512 40.132 1.00 46.69 115 PHE A C 1
ATOM 830 O O . PHE A 1 115 ? 36.312 27.118 40.408 1.00 40.46 115 PHE A O 1
ATOM 838 N N . GLU A 1 116 ? 38.559 27.082 40.102 1.00 47.33 116 GLU A N 1
ATOM 839 C CA . GLU A 1 116 ? 38.745 28.465 40.527 1.00 47.35 116 GLU A CA 1
ATOM 840 C C . GLU A 1 116 ? 38.060 29.411 39.562 1.00 42.53 116 GLU A C 1
ATOM 841 O O . GLU A 1 116 ? 37.367 30.324 39.998 1.00 44.32 116 GLU A O 1
ATOM 847 N N . ALA A 1 117 ? 38.250 29.186 38.260 1.00 39.22 117 ALA A N 1
ATOM 848 C CA . ALA A 1 117 ? 37.483 29.892 37.231 1.00 39.55 117 ALA A CA 1
ATOM 849 C C . ALA A 1 117 ? 35.968 29.838 37.476 1.00 40.52 117 ALA A C 1
ATOM 850 O O . ALA A 1 117 ? 35.268 30.819 37.266 1.00 43.66 117 ALA A O 1
ATOM 852 N N . LEU A 1 118 ? 35.471 28.694 37.935 1.00 39.15 118 LEU A N 1
ATOM 853 C CA . LEU A 1 118 ? 34.031 28.499 38.093 1.00 38.91 118 LEU A CA 1
ATOM 854 C C . LEU A 1 118 ? 33.504 29.041 39.408 1.00 40.93 118 LEU A C 1
ATOM 855 O O . LEU A 1 118 ? 32.294 29.074 39.623 1.00 40.24 118 LEU A O 1
ATOM 860 N N . GLY A 1 119 ? 34.409 29.457 40.291 1.00 40.74 119 GLY A N 1
ATOM 861 C CA . GLY A 1 119 ? 34.029 29.847 41.632 1.00 34.93 119 GLY A CA 1
ATOM 862 C C . GLY A 1 119 ? 33.544 28.692 42.487 1.00 41.45 119 GLY A C 1
ATOM 863 O O . GLY A 1 119 ? 32.664 28.876 43.329 1.00 43.51 119 GLY A O 1
ATOM 864 N N . LEU A 1 120 ? 34.104 27.501 42.258 1.00 45.51 120 LEU A N 1
ATOM 865 C CA . LEU A 1 120 ? 33.780 26.290 43.024 1.00 42.19 120 LEU A CA 1
ATOM 866 C C . LEU A 1 120 ? 34.913 25.999 44.002 1.00 44.24 120 LEU A C 1
ATOM 867 O O . LEU A 1 120 ? 36.069 25.875 43.584 1.00 46.02 120 LEU A O 1
ATOM 872 N N . PRO A 1 121 ? 34.597 25.878 45.299 1.00 44.32 121 PRO A N 1
ATOM 873 C CA . PRO A 1 121 ? 35.648 25.703 46.324 1.00 39.53 121 PRO A CA 1
ATOM 874 C C . PRO A 1 121 ? 36.454 24.414 46.139 1.00 47.82 121 PRO A C 1
ATOM 875 O O . PRO A 1 121 ? 35.923 23.301 46.263 1.00 46.23 121 PRO A O 1
ATOM 879 N N . ARG A 1 122 ? 37.746 24.587 45.866 1.00 47.89 122 ARG A N 1
ATOM 880 C CA . ARG A 1 122 ? 38.598 23.502 45.419 1.00 44.01 122 ARG A CA 1
ATOM 881 C C . ARG A 1 122 ? 38.623 22.339 46.385 1.00 47.29 122 ARG A C 1
ATOM 882 O O . ARG A 1 122 ? 38.545 21.175 45.970 1.00 48.15 122 ARG A O 1
ATOM 890 N N . GLU A 1 123 ? 38.718 22.658 47.669 1.00 50.27 123 GLU A N 1
ATOM 891 C CA . GLU A 1 123 ? 38.877 21.647 48.703 1.00 47.14 123 GLU A CA 1
ATOM 892 C C . GLU A 1 123 ? 37.645 20.765 48.785 1.00 46.63 123 GLU A C 1
ATOM 893 O O . GLU A 1 123 ? 37.749 19.543 48.848 1.00 48.98 123 GLU A O 1
ATOM 899 N N . VAL A 1 124 ? 36.476 21.387 48.757 1.00 47.24 124 VAL A N 1
ATOM 900 C CA . VAL A 1 124 ? 35.218 20.654 48.707 1.00 41.94 124 VAL A CA 1
ATOM 901 C C . VAL A 1 124 ? 35.123 19.748 47.476 1.00 45.53 124 VAL A C 1
ATOM 902 O O . VAL A 1 124 ? 34.716 18.587 47.574 1.00 44.35 124 VAL A O 1
ATOM 906 N N . MET A 1 125 ? 35.500 20.278 46.317 1.00 43.77 125 MET A N 1
ATOM 907 C CA . MET A 1 125 ? 35.384 19.523 45.083 1.00 42.90 125 MET A CA 1
ATOM 908 C C . MET A 1 125 ? 36.252 18.266 45.131 1.00 46.75 125 MET A C 1
ATOM 909 O O . MET A 1 125 ? 35.766 17.147 44.949 1.00 43.55 125 MET A O 1
ATOM 914 N N . GLU A 1 126 ? 37.535 18.456 45.402 1.00 45.51 126 GLU A N 1
ATOM 915 C CA . GLU A 1 126 ? 38.471 17.340 45.461 1.00 46.94 126 GLU A CA 1
ATOM 916 C C . GLU A 1 126 ? 38.079 16.300 46.508 1.00 46.23 126 GLU A C 1
ATOM 917 O O . GLU A 1 126 ? 38.328 15.100 46.349 1.00 49.89 126 GLU A O 1
ATOM 923 N N . SER A 1 127 ? 37.452 16.758 47.575 1.00 45.38 127 SER A N 1
ATOM 924 C CA . SER A 1 127 ? 36.996 15.852 48.617 1.00 47.31 127 SER A CA 1
ATOM 925 C C . SER A 1 127 ? 35.885 14.932 48.081 1.00 48.60 127 SER A C 1
ATOM 926 O O . SER A 1 127 ? 35.918 13.722 48.290 1.00 51.14 127 SER A O 1
ATOM 929 N N . LEU A 1 128 ? 34.917 15.523 47.380 1.00 48.45 128 LEU A N 1
ATOM 930 C CA . LEU A 1 128 ? 33.817 14.789 46.764 1.00 44.96 128 LEU A CA 1
ATOM 931 C C . LEU A 1 128 ? 34.312 13.850 45.660 1.00 49.29 128 LEU A C 1
ATOM 932 O O . LEU A 1 128 ? 33.818 12.723 45.524 1.00 46.34 128 LEU A O 1
ATOM 937 N N . ALA A 1 129 ? 35.281 14.325 44.872 1.00 51.12 129 ALA A N 1
ATOM 938 C CA . ALA A 1 129 ? 35.898 13.520 43.811 1.00 51.56 129 ALA A CA 1
ATOM 939 C C . ALA A 1 129 ? 36.616 12.297 44.384 1.00 51.34 129 ALA A C 1
ATOM 940 O O . ALA A 1 129 ? 36.723 11.268 43.721 1.00 54.31 129 ALA A O 1
ATOM 942 N N . ALA A 1 130 ? 37.104 12.418 45.615 1.00 51.26 130 ALA A N 1
ATOM 943 C CA . ALA A 1 130 ? 37.903 11.367 46.239 1.00 52.73 130 ALA A CA 1
ATOM 944 C C . ALA A 1 130 ? 37.048 10.195 46.718 1.00 50.33 130 ALA A C 1
ATOM 945 O O . ALA A 1 130 ? 37.539 9.079 46.827 1.00 49.24 130 ALA A O 1
ATOM 947 N N . LYS A 1 131 ? 35.780 10.448 47.025 1.00 52.46 131 LYS A N 1
ATOM 948 C CA . LYS A 1 131 ? 34.884 9.365 47.418 1.00 49.72 131 LYS A CA 1
ATOM 949 C C . LYS A 1 131 ? 34.729 8.406 46.259 1.00 49.04 131 LYS A C 1
ATOM 950 O O . LYS A 1 131 ? 34.708 8.806 45.103 1.00 53.43 131 LYS A O 1
ATOM 956 N N . GLU A 1 132 ? 34.619 7.128 46.555 1.00 51.18 132 GLU A N 1
ATOM 957 C CA . GLU A 1 132 ? 34.501 6.175 45.473 1.00 53.75 132 GLU A CA 1
ATOM 958 C C . GLU A 1 132 ? 33.122 5.505 45.457 1.00 52.47 132 GLU A C 1
ATOM 959 O O . GLU A 1 132 ? 32.861 4.616 44.640 1.00 48.19 132 GLU A O 1
ATOM 965 N N . ARG A 1 133 ? 32.250 5.948 46.363 1.00 42.77 133 ARG A N 1
ATOM 966 C CA . ARG A 1 133 ? 30.875 5.491 46.416 1.00 42.59 133 ARG A CA 1
ATOM 967 C C . ARG A 1 133 ? 30.005 6.699 46.776 1.00 41.56 133 ARG A C 1
ATOM 968 O O . ARG A 1 133 ? 30.439 7.563 47.526 1.00 43.62 133 ARG A O 1
ATOM 976 N N . GLY A 1 134 ? 28.783 6.771 46.257 1.00 38.31 134 GLY A N 1
ATOM 977 C CA . GLY A 1 134 ? 27.869 7.825 46.667 1.00 37.46 134 GLY A CA 1
ATOM 978 C C . GLY A 1 134 ? 27.293 8.682 45.543 1.00 40.38 134 GLY A C 1
ATOM 979 O O . GLY A 1 134 ? 27.743 8.627 44.385 1.00 36.19 134 GLY A O 1
ATOM 980 N N . LEU A 1 135 ? 26.284 9.475 45.892 1.00 37.56 135 LEU A N 1
ATOM 981 C CA . LEU A 1 135 ? 25.577 10.308 44.927 1.00 36.18 135 LEU A CA 1
ATOM 982 C C . LEU A 1 135 ? 25.913 11.797 45.098 1.00 37.60 135 LEU A C 1
ATOM 983 O O . LEU A 1 135 ? 25.669 12.373 46.163 1.00 36.70 135 LEU A O 1
ATOM 988 N N . ILE A 1 136 ? 26.485 12.398 44.053 1.00 32.42 136 ILE A N 1
ATOM 989 C CA . ILE A 1 136 ? 26.761 13.837 44.017 1.00 32.52 136 ILE A CA 1
ATOM 990 C C . ILE A 1 136 ? 25.702 14.491 43.131 1.00 31.96 136 ILE A C 1
ATOM 991 O O . ILE A 1 136 ? 25.586 14.154 41.963 1.00 34.47 136 ILE A O 1
ATOM 996 N N . LEU A 1 137 ? 24.912 15.401 43.685 1.00 33.47 137 LEU A N 1
ATOM 997 C CA . LEU A 1 137 ? 23.878 16.095 42.906 1.00 35.28 137 LEU A CA 1
ATOM 998 C C . LEU A 1 137 ? 24.201 17.568 42.701 1.00 34.55 137 LEU A C 1
ATOM 999 O O . LEU A 1 137 ? 24.396 18.310 43.665 1.00 35.84 137 LEU A O 1
ATOM 1004 N N . VAL A 1 138 ? 24.252 17.983 41.444 1.00 33.13 138 VAL A N 1
ATOM 1005 C CA . VAL A 1 138 ? 24.419 19.389 41.105 1.00 35.60 138 VAL A CA 1
ATOM 1006 C C . VAL A 1 138 ? 23.073 19.935 40.602 1.00 35.51 138 VAL A C 1
ATOM 1007 O O . VAL A 1 138 ? 22.593 19.504 39.557 1.00 34.70 138 VAL A O 1
ATOM 1011 N N . THR A 1 139 ? 22.450 20.854 41.336 1.00 35.11 139 THR A N 1
ATOM 1012 C CA . THR A 1 139 ? 21.065 21.244 41.015 1.00 35.42 139 THR A CA 1
ATOM 1013 C C . THR A 1 139 ? 20.894 22.728 40.676 1.00 41.22 139 THR A C 1
ATOM 1014 O O . THR A 1 139 ? 21.752 23.564 40.989 1.00 38.68 139 THR A O 1
ATOM 1018 N N . GLY A 1 140 ? 19.763 23.050 40.055 1.00 36.11 140 GLY A N 1
ATOM 1019 C CA . GLY A 1 140 ? 19.497 24.403 39.609 1.00 35.19 140 GLY A CA 1
ATOM 1020 C C . GLY A 1 140 ? 18.740 24.392 38.286 1.00 41.94 140 GLY A C 1
ATOM 1021 O O . GLY A 1 140 ? 18.696 23.370 37.595 1.00 39.94 140 GLY A O 1
ATOM 1022 N N . PRO A 1 141 ? 18.117 25.522 37.920 1.00 43.57 141 PRO A N 1
ATOM 1023 C CA . PRO A 1 141 ? 17.377 25.504 36.652 1.00 39.51 141 PRO A CA 1
ATOM 1024 C C . PRO A 1 141 ? 18.322 25.650 35.457 1.00 37.57 141 PRO A C 1
ATOM 1025 O O . PRO A 1 141 ? 19.491 25.958 35.665 1.00 37.30 141 PRO A O 1
ATOM 1029 N N . THR A 1 142 ? 17.833 25.421 34.241 1.00 39.71 142 THR A N 1
ATOM 1030 C CA . THR A 1 142 ? 18.632 25.659 33.035 1.00 37.70 142 THR A CA 1
ATOM 1031 C C . THR A 1 142 ? 19.449 26.927 33.133 1.00 36.19 142 THR A C 1
ATOM 1032 O O . THR A 1 142 ? 18.924 27.962 33.512 1.00 38.46 142 THR A O 1
ATOM 1036 N N . GLY A 1 143 ? 20.730 26.843 32.794 1.00 36.75 143 GLY A N 1
ATOM 1037 C CA . GLY A 1 143 ? 21.566 28.021 32.738 1.00 35.13 143 GLY A CA 1
ATOM 1038 C C . GLY A 1 143 ? 22.247 28.337 34.046 1.00 38.63 143 GLY A C 1
ATOM 1039 O O . GLY A 1 143 ? 22.722 29.450 34.246 1.00 44.95 143 GLY A O 1
ATOM 1040 N N . SER A 1 144 ? 22.318 27.353 34.933 1.00 38.09 144 SER A N 1
ATOM 1041 C CA . SER A 1 144 ? 22.911 27.551 36.250 1.00 37.48 144 SER A CA 1
ATOM 1042 C C . SER A 1 144 ? 24.360 27.091 36.328 1.00 38.18 144 SER A C 1
ATOM 1043 O O . SER A 1 144 ? 24.982 27.191 37.386 1.00 38.48 144 SER A O 1
ATOM 1046 N N . GLY A 1 145 ? 24.888 26.568 35.224 1.00 36.10 145 GLY A N 1
ATOM 1047 C CA . GLY A 1 145 ? 26.244 26.045 35.202 1.00 36.08 145 GLY A CA 1
ATOM 1048 C C . GLY A 1 145 ? 26.399 24.635 35.750 1.00 35.66 145 GLY A C 1
ATOM 1049 O O . GLY A 1 145 ? 27.469 24.270 36.246 1.00 36.69 145 GLY A O 1
ATOM 1050 N N . LYS A 1 146 ? 25.338 23.835 35.649 1.00 36.42 146 LYS A N 1
ATOM 1051 C CA . LYS A 1 146 ? 25.352 22.473 36.166 1.00 33.74 146 LYS A CA 1
ATOM 1052 C C . LYS A 1 146 ? 26.251 21.585 35.311 1.00 35.90 146 LYS A C 1
ATOM 1053 O O . LYS A 1 146 ? 27.087 20.863 35.855 1.00 35.47 146 LYS A O 1
ATOM 1059 N N . SER A 1 147 ? 26.098 21.667 33.984 1.00 34.79 147 SER A N 1
ATOM 1060 C CA . SER A 1 147 ? 26.947 20.936 33.032 1.00 36.12 147 SER A CA 1
ATOM 1061 C C . SER A 1 147 ? 28.431 21.213 33.257 1.00 36.00 147 SER A C 1
ATOM 1062 O O . SER A 1 147 ? 29.288 20.336 33.095 1.00 33.11 147 SER A O 1
ATOM 1065 N N . THR A 1 148 ? 28.709 22.463 33.607 1.00 34.79 148 THR A N 1
ATOM 1066 C CA . THR A 1 148 ? 30.065 22.958 33.730 1.00 34.90 148 THR A CA 1
ATOM 1067 C C . THR A 1 148 ? 30.679 22.487 35.029 1.00 33.14 148 THR A C 1
ATOM 1068 O O . THR A 1 148 ? 31.821 22.036 35.069 1.00 29.63 148 THR A O 1
ATOM 1072 N N . THR A 1 149 ? 29.919 22.576 36.106 1.00 32.90 149 THR A N 1
ATOM 1073 C CA . THR A 1 149 ? 30.437 22.062 37.346 1.00 31.04 149 THR A CA 1
ATOM 1074 C C . THR A 1 149 ? 30.755 20.583 37.173 1.00 33.17 149 THR A C 1
ATOM 1075 O O . THR A 1 149 ? 31.849 20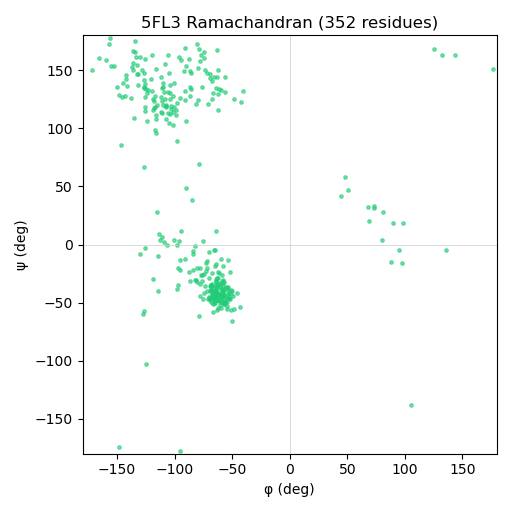.129 37.559 1.00 30.23 149 THR A O 1
ATOM 1079 N N . LEU A 1 150 ? 29.835 19.852 36.531 1.00 30.41 150 LEU A N 1
ATOM 1080 C CA . LEU A 1 150 ? 30.041 18.421 36.278 1.00 31.98 150 LEU A CA 1
ATOM 1081 C C . LEU A 1 150 ? 31.269 18.167 35.404 1.00 34.15 150 LEU A C 1
ATOM 1082 O O . LEU A 1 150 ? 32.057 17.273 35.692 1.00 33.10 150 LEU A O 1
ATOM 1087 N N . ALA A 1 151 ? 31.440 18.961 34.350 1.00 30.00 151 ALA A N 1
ATOM 1088 C CA . ALA A 1 151 ? 32.578 18.771 33.478 1.00 28.12 151 ALA A CA 1
ATOM 1089 C C . ALA A 1 151 ? 33.907 19.013 34.224 1.00 32.75 151 ALA A C 1
ATOM 1090 O O . ALA A 1 151 ? 34.893 18.345 33.949 1.00 37.29 151 ALA A O 1
ATOM 1092 N N . ALA A 1 152 ? 33.933 19.956 35.166 1.00 34.23 152 ALA A N 1
ATOM 1093 C CA . ALA A 1 152 ? 35.159 20.273 35.903 1.00 34.21 152 ALA A CA 1
ATOM 1094 C C . ALA A 1 152 ? 35.425 19.126 36.840 1.00 34.80 152 ALA A C 1
ATOM 1095 O O . ALA A 1 152 ? 36.561 18.704 37.019 1.00 38.63 152 ALA A O 1
ATOM 1097 N N . LEU A 1 153 ? 34.353 18.619 37.427 1.00 31.56 153 LEU A N 1
ATOM 1098 C CA . LEU A 1 153 ? 34.442 17.526 38.376 1.00 31.76 153 LEU A CA 1
ATOM 1099 C C . LEU A 1 153 ? 34.920 16.225 37.698 1.00 31.96 153 LEU A C 1
ATOM 1100 O O . LEU A 1 153 ? 35.735 15.508 38.242 1.00 33.55 153 LEU A O 1
ATOM 1105 N N . ILE A 1 154 ? 34.436 15.943 36.499 1.00 30.97 154 ILE A N 1
ATOM 1106 C CA . ILE A 1 154 ? 34.850 14.750 35.776 1.00 32.49 154 ILE A CA 1
ATOM 1107 C C . ILE A 1 154 ? 36.316 14.864 35.355 1.00 36.88 154 ILE A C 1
ATOM 1108 O O . ILE A 1 154 ? 37.077 13.895 35.406 1.00 36.57 154 ILE A O 1
ATOM 1113 N N . ASP A 1 155 ? 36.696 16.066 34.940 1.00 35.86 155 ASP A N 1
ATOM 1114 C CA . ASP A 1 155 ? 38.045 16.358 34.473 1.00 35.96 155 ASP A CA 1
ATOM 1115 C C . ASP A 1 155 ? 39.069 16.130 35.574 1.00 36.24 155 ASP A C 1
ATOM 1116 O O . ASP A 1 155 ? 40.175 15.668 35.331 1.00 38.26 155 ASP A O 1
ATOM 1121 N N . HIS A 1 156 ? 38.680 16.461 36.794 1.00 39.51 156 HIS A N 1
ATOM 1122 C CA . HIS A 1 156 ? 39.563 16.328 37.935 1.00 40.08 156 HIS A CA 1
ATOM 1123 C C . HIS A 1 156 ? 39.850 14.888 38.233 1.00 39.24 156 HIS A C 1
ATOM 1124 O O . HIS A 1 156 ? 40.985 14.523 38.539 1.00 42.21 156 HIS A O 1
ATOM 1131 N N . ILE A 1 157 ? 38.789 14.087 38.176 1.00 39.33 157 ILE A N 1
ATOM 1132 C CA . ILE A 1 157 ? 38.863 12.636 38.318 1.00 41.76 157 ILE A CA 1
ATOM 1133 C C . ILE A 1 157 ? 39.726 12.016 37.206 1.00 42.10 157 ILE A C 1
ATOM 1134 O O . ILE A 1 157 ? 40.638 11.214 37.455 1.00 37.13 157 ILE A O 1
ATOM 1139 N N . ASN A 1 158 ? 39.440 12.430 35.979 1.00 39.82 158 ASN A N 1
ATOM 1140 C CA . ASN A 1 158 ? 40.114 11.915 34.797 1.00 38.90 158 ASN A CA 1
ATOM 1141 C C . ASN A 1 158 ? 41.618 12.162 34.877 1.00 42.52 158 ASN A C 1
ATOM 1142 O O . ASN A 1 158 ? 42.408 11.430 34.271 1.00 44.85 158 ASN A O 1
ATOM 1147 N N . LEU A 1 159 ? 42.037 13.188 35.613 1.00 38.65 159 LEU A N 1
ATOM 1148 C CA . LEU A 1 159 ? 43.445 13.506 35.535 1.00 41.90 159 LEU A CA 1
ATOM 1149 C C . LEU A 1 159 ? 44.227 13.177 36.810 1.00 44.75 159 LEU A C 1
ATOM 1150 O O . LEU A 1 159 ? 45.433 13.377 36.853 1.00 50.30 159 LEU A O 1
ATOM 1155 N N . HIS A 1 160 ? 43.563 12.612 37.814 1.00 39.10 160 HIS A N 1
ATOM 1156 C CA . HIS A 1 160 ? 44.250 12.182 39.026 1.00 40.57 160 HIS A CA 1
ATOM 1157 C C . HIS A 1 160 ? 43.918 10.756 39.423 1.00 42.61 160 HIS A C 1
ATOM 1158 O O . HIS A 1 160 ? 44.517 10.246 40.345 1.00 43.06 160 HIS A O 1
ATOM 1165 N N . TYR A 1 161 ? 42.950 10.130 38.754 1.00 45.08 161 TYR A N 1
ATOM 1166 C CA . TYR A 1 161 ? 42.508 8.779 39.102 1.00 40.08 161 TYR A CA 1
ATOM 1167 C C . TYR A 1 161 ? 42.422 7.862 37.885 1.00 39.71 161 TYR A C 1
ATOM 1168 O O . TYR A 1 161 ? 42.102 8.303 36.793 1.00 42.30 161 TYR A O 1
ATOM 1177 N N . ALA A 1 162 ? 42.710 6.581 38.071 1.00 41.84 162 ALA A N 1
ATOM 1178 C CA . ALA A 1 162 ? 42.596 5.623 36.972 1.00 43.70 162 ALA A CA 1
ATOM 1179 C C . ALA A 1 162 ? 41.259 4.879 37.070 1.00 40.46 162 ALA A C 1
ATOM 1180 O O . ALA A 1 162 ? 41.159 3.827 37.693 1.00 39.78 162 ALA A O 1
ATOM 1182 N N . LYS A 1 163 ? 40.237 5.448 36.447 1.00 37.78 163 LYS A N 1
ATOM 1183 C CA . LYS A 1 163 ? 38.888 4.952 36.598 1.00 36.00 163 LYS A CA 1
ATOM 1184 C C . LYS A 1 163 ? 38.149 4.814 35.279 1.00 38.09 163 LYS A C 1
ATOM 1185 O O . LYS A 1 163 ? 38.531 5.386 34.250 1.00 36.00 163 LYS A O 1
ATOM 1191 N N . ASN A 1 164 ? 37.086 4.029 35.307 1.00 34.17 164 ASN A N 1
ATOM 1192 C CA . ASN A 1 164 ? 36.209 3.985 34.164 1.00 32.98 164 ASN A CA 1
ATOM 1193 C C . ASN A 1 164 ? 34.987 4.896 34.404 1.00 33.09 164 ASN A C 1
ATOM 1194 O O . ASN A 1 164 ? 34.145 4.632 35.262 1.00 36.65 164 ASN A O 1
ATOM 1199 N N . ILE A 1 165 ? 34.916 5.981 33.653 1.00 31.09 165 ILE A N 1
ATOM 1200 C CA . ILE A 1 165 ? 33.874 6.991 33.809 1.00 31.62 165 ILE A CA 1
ATOM 1201 C C . ILE A 1 165 ? 32.902 6.920 32.656 1.00 32.56 165 ILE A C 1
ATOM 1202 O O . ILE A 1 165 ? 33.300 7.119 31.504 1.00 28.40 165 ILE A O 1
ATOM 1207 N N . ILE A 1 166 ? 31.636 6.640 32.965 1.00 31.14 166 ILE A N 1
ATOM 1208 C CA . ILE A 1 166 ? 30.601 6.508 31.944 1.00 29.77 166 ILE A CA 1
ATOM 1209 C C . ILE A 1 166 ? 29.544 7.585 32.130 1.00 31.69 166 ILE A C 1
ATOM 1210 O O . ILE A 1 166 ? 28.887 7.665 33.172 1.00 32.86 166 ILE A O 1
ATOM 1215 N N . THR A 1 167 ? 29.398 8.428 31.122 1.00 28.55 167 THR A N 1
ATOM 1216 C CA . THR A 1 167 ? 28.457 9.532 31.197 1.00 32.14 167 THR A CA 1
ATOM 1217 C C . THR A 1 167 ? 27.305 9.291 30.220 1.00 31.99 167 THR A C 1
ATOM 1218 O O . THR A 1 167 ? 27.509 8.717 29.156 1.00 29.62 167 THR A O 1
ATOM 1222 N N . ILE A 1 168 ? 26.092 9.692 30.610 1.00 33.09 168 ILE A N 1
ATOM 1223 C CA . ILE A 1 168 ? 24.909 9.585 29.749 1.00 30.62 168 ILE A CA 1
ATOM 1224 C C . ILE A 1 168 ? 24.265 10.964 29.661 1.00 32.60 168 ILE A C 1
ATOM 1225 O O . ILE A 1 168 ? 23.797 11.515 30.658 1.00 32.23 168 ILE A O 1
ATOM 1230 N N . GLU A 1 169 ? 24.275 11.523 28.458 1.00 32.15 169 GLU A N 1
ATOM 1231 C CA . GLU A 1 169 ? 24.114 12.965 28.276 1.00 35.36 169 GLU A CA 1
ATOM 1232 C C . GLU A 1 169 ? 23.103 13.266 27.211 1.00 35.19 169 GLU A C 1
ATOM 1233 O O . GLU A 1 169 ? 22.985 12.527 26.224 1.00 30.94 169 GLU A O 1
ATOM 1239 N N . ASP A 1 170 ? 22.391 14.372 27.419 1.00 32.04 170 ASP A N 1
ATOM 1240 C CA . ASP A 1 170 ? 21.368 14.807 26.489 1.00 38.32 170 ASP A CA 1
ATOM 1241 C C . ASP A 1 170 ? 21.286 16.332 26.429 1.00 38.83 170 ASP A C 1
ATOM 1242 O O . ASP A 1 170 ? 20.486 16.940 27.154 1.00 37.07 170 ASP A O 1
ATOM 1247 N N . PRO A 1 171 ? 22.126 16.952 25.580 1.00 39.78 171 PRO A N 1
ATOM 1248 C CA . PRO A 1 171 ? 23.174 16.333 24.741 1.00 40.81 171 PRO A CA 1
ATOM 1249 C C . PRO A 1 171 ? 24.565 16.366 25.423 1.00 37.05 171 PRO A C 1
ATOM 1250 O O . PRO A 1 171 ? 24.673 16.843 26.555 1.00 35.92 171 PRO A O 1
ATOM 1254 N N . ILE A 1 172 ? 25.609 15.889 24.751 1.00 35.04 172 ILE A N 1
ATOM 1255 C CA . ILE A 1 172 ? 26.967 16.047 25.287 1.00 39.30 172 ILE A CA 1
ATOM 1256 C C . ILE A 1 172 ? 27.378 17.505 25.183 1.00 40.98 172 ILE A C 1
ATOM 1257 O O . ILE A 1 172 ? 27.390 18.055 24.083 1.00 41.57 172 ILE A O 1
ATOM 1262 N N . GLU A 1 173 ? 27.702 18.121 26.321 1.00 40.55 173 GLU A N 1
ATOM 1263 C CA . GLU A 1 173 ? 28.023 19.545 26.375 1.00 40.18 173 GLU A CA 1
ATOM 1264 C C . GLU A 1 173 ? 29.532 19.770 26.344 1.00 37.47 173 GLU A C 1
ATOM 1265 O O . GLU A 1 173 ? 30.012 20.737 25.764 1.00 41.41 173 GLU A O 1
ATOM 1271 N N . PHE A 1 174 ? 30.270 18.863 26.968 1.00 42.44 174 PHE A N 1
ATOM 1272 C CA . PHE A 1 174 ? 31.731 18.908 27.000 1.00 37.14 174 PHE A CA 1
ATOM 1273 C C . PHE A 1 174 ? 32.325 17.603 26.495 1.00 41.89 174 PHE A C 1
ATOM 1274 O O . PHE A 1 174 ? 31.827 16.525 26.835 1.00 42.24 174 PHE A O 1
ATOM 1282 N N . LEU A 1 175 ? 33.383 17.701 25.688 1.00 44.48 175 LEU A N 1
ATOM 1283 C CA . LEU A 1 175 ? 34.125 16.523 25.229 1.00 41.41 175 LEU A CA 1
ATOM 1284 C C . LEU A 1 175 ? 35.379 16.290 26.077 1.00 40.67 175 LEU A C 1
ATOM 1285 O O . LEU A 1 175 ? 36.251 17.159 26.185 1.00 42.94 175 LEU A O 1
ATOM 1290 N N . HIS A 1 176 ? 35.460 15.115 26.686 1.00 39.12 176 HIS A N 1
ATOM 1291 C CA . HIS A 1 176 ? 36.626 14.754 27.483 1.00 40.02 176 HIS A CA 1
ATOM 1292 C C . HIS A 1 176 ? 37.541 13.861 26.686 1.00 40.57 176 HIS A C 1
ATOM 1293 O O . HIS A 1 176 ? 37.082 12.961 25.972 1.00 43.74 176 HIS A O 1
ATOM 1300 N N . LYS A 1 177 ? 38.838 14.099 26.799 1.00 43.42 177 LYS A N 1
ATOM 1301 C CA . LYS A 1 177 ? 39.779 13.145 26.247 1.00 46.15 177 LYS A CA 1
ATOM 1302 C C . LYS A 1 177 ? 40.234 12.202 27.365 1.00 38.58 177 LYS A C 1
ATOM 1303 O O . LYS A 1 177 ? 40.037 12.481 28.542 1.00 40.02 177 LYS A O 1
ATOM 1309 N N . HIS A 1 178 ? 40.774 11.059 26.979 1.00 37.60 178 HIS A N 1
ATOM 1310 C CA . HIS A 1 178 ? 41.385 10.115 27.909 1.00 38.91 178 HIS A CA 1
ATOM 1311 C C . HIS A 1 178 ? 42.585 10.795 28.580 1.00 40.70 178 HIS A C 1
ATOM 1312 O O . HIS A 1 178 ? 43.407 11.434 27.920 1.00 40.12 178 HIS A O 1
ATOM 1319 N N . LYS A 1 179 ? 42.640 10.734 29.903 1.00 37.92 179 LYS A N 1
ATOM 1320 C CA . LYS A 1 179 ? 43.826 11.179 30.616 1.00 39.24 179 LYS A CA 1
ATOM 1321 C C . LYS A 1 179 ? 44.271 10.017 31.485 1.00 43.69 179 LYS A C 1
ATOM 1322 O O . LYS A 1 179 ? 44.836 9.041 30.966 1.00 41.44 179 LYS A O 1
ATOM 1328 N N . LYS A 1 180 ? 43.988 10.078 32.779 1.00 37.90 180 LYS A N 1
ATOM 1329 C CA . LYS A 1 180 ? 44.293 8.939 33.630 1.00 39.41 180 LYS A CA 1
ATOM 1330 C C . LYS A 1 180 ? 43.131 7.949 33.649 1.00 39.43 180 LYS A C 1
ATOM 1331 O O . LYS A 1 180 ? 43.321 6.772 33.926 1.00 43.16 180 LYS A O 1
ATOM 1337 N N . SER A 1 181 ? 41.932 8.442 33.350 1.00 39.29 181 SER A N 1
ATOM 1338 C CA . SER A 1 181 ? 40.709 7.633 33.336 1.00 36.59 181 SER A CA 1
ATOM 1339 C C . SER A 1 181 ? 40.231 7.340 31.936 1.00 34.17 181 SER A C 1
ATOM 1340 O O . SER A 1 181 ? 40.651 7.988 30.990 1.00 34.13 181 SER A O 1
ATOM 1343 N N . LEU A 1 182 ? 39.361 6.344 31.810 1.00 34.63 182 LEU A N 1
ATOM 1344 C CA . LEU A 1 182 ? 38.547 6.201 30.613 1.00 32.47 182 LEU A CA 1
ATOM 1345 C C . LEU A 1 182 ? 37.295 7.054 30.795 1.00 32.80 182 LEU A C 1
ATOM 1346 O O . LEU A 1 182 ? 36.689 7.076 31.863 1.00 32.29 182 LEU A O 1
ATOM 1351 N N . VAL A 1 183 ? 36.924 7.783 29.758 1.00 29.49 183 VAL A N 1
ATOM 1352 C CA . VAL A 1 183 ? 35.718 8.574 29.802 1.00 30.38 183 VAL A CA 1
ATOM 1353 C C . VAL A 1 183 ? 34.863 8.148 28.624 1.00 30.25 183 VAL A C 1
ATOM 1354 O O . VAL A 1 183 ? 35.182 8.447 27.480 1.00 31.85 183 VAL A O 1
ATOM 1358 N N . VAL A 1 184 ? 33.803 7.404 28.925 1.00 31.36 184 VAL A N 1
ATOM 1359 C CA . VAL A 1 184 ? 32.897 6.855 27.934 1.00 24.53 184 VAL A CA 1
ATOM 1360 C C . VAL A 1 184 ? 31.677 7.739 27.940 1.00 30.44 184 VAL A C 1
ATOM 1361 O O . VAL A 1 184 ? 30.957 7.789 28.935 1.00 27.58 184 VAL A O 1
ATOM 1365 N N . GLN A 1 185 ? 31.449 8.446 26.834 1.00 34.56 185 GLN A N 1
ATOM 1366 C CA . GLN A 1 185 ? 30.340 9.403 26.745 1.00 31.93 185 GLN A CA 1
ATOM 1367 C C . GLN A 1 185 ? 29.294 8.985 25.711 1.00 31.74 185 GLN A C 1
ATOM 1368 O O . GLN A 1 185 ? 29.563 8.857 24.512 1.00 32.88 185 GLN A O 1
ATOM 1374 N N . ARG A 1 186 ? 28.084 8.802 26.218 1.00 30.97 186 ARG A N 1
ATOM 1375 C CA . ARG A 1 186 ? 26.980 8.227 25.482 1.00 32.01 186 ARG A CA 1
ATOM 1376 C C . ARG A 1 186 ? 25.850 9.242 25.325 1.00 31.83 186 ARG A C 1
ATOM 1377 O O . ARG A 1 186 ? 25.201 9.599 26.299 1.00 29.74 186 ARG A O 1
ATOM 1385 N N . GLU A 1 187 ? 25.625 9.699 24.096 1.00 34.09 187 GLU A N 1
ATOM 1386 C CA . GLU A 1 187 ? 24.630 10.740 23.823 1.00 37.66 187 GLU A CA 1
ATOM 1387 C C . GLU A 1 187 ? 23.249 10.122 23.620 1.00 36.77 187 GLU A C 1
ATOM 1388 O O . GLU A 1 187 ? 23.090 9.188 22.823 1.00 37.18 187 GLU A O 1
ATOM 1394 N N . VAL A 1 188 ? 22.263 10.633 24.356 1.00 35.13 188 VAL A N 1
ATOM 1395 C CA . VAL A 1 188 ? 20.887 10.153 24.249 1.00 36.34 188 VAL A CA 1
ATOM 1396 C C . VAL A 1 188 ? 20.324 10.506 22.876 1.00 37.76 188 VAL A C 1
ATOM 1397 O O . VAL A 1 188 ? 20.455 11.641 22.419 1.00 38.03 188 VAL A O 1
ATOM 1401 N N . GLY A 1 189 ? 19.734 9.519 22.215 1.00 38.58 189 GLY A N 1
ATOM 1402 C CA . GLY A 1 189 ? 19.228 9.680 20.868 1.00 33.38 189 GLY A CA 1
ATOM 1403 C C . GLY A 1 189 ? 20.191 9.186 19.796 1.00 40.65 189 GLY A C 1
ATOM 1404 O O . GLY A 1 189 ? 19.796 9.016 18.640 1.00 45.08 189 GLY A O 1
ATOM 1405 N N . LEU A 1 190 ? 21.453 8.979 20.164 1.00 35.21 190 LEU A N 1
ATOM 1406 C CA . LEU A 1 190 ? 22.478 8.569 19.197 1.00 40.23 190 LEU A CA 1
ATOM 1407 C C . LEU A 1 190 ? 23.208 7.311 19.671 1.00 39.04 190 LEU A C 1
ATOM 1408 O O . LEU A 1 190 ? 23.236 6.288 18.981 1.00 36.87 190 LEU A O 1
ATOM 1413 N N . ASP A 1 191 ? 23.791 7.402 20.864 1.00 37.00 191 ASP A N 1
ATOM 1414 C CA . ASP A 1 191 ? 24.546 6.305 21.454 1.00 37.05 191 ASP A CA 1
ATOM 1415 C C . ASP A 1 191 ? 23.683 5.327 22.242 1.00 37.71 191 ASP A C 1
ATOM 1416 O O . ASP A 1 191 ? 23.994 4.134 22.310 1.00 37.93 191 ASP A O 1
ATOM 1421 N N . THR A 1 192 ? 22.611 5.841 22.837 1.00 33.82 192 THR A N 1
ATOM 1422 C CA . THR A 1 192 ? 21.731 5.060 23.697 1.00 33.08 192 THR A CA 1
ATOM 1423 C C . THR A 1 192 ? 20.380 5.741 23.675 1.00 36.25 192 THR A C 1
ATOM 1424 O O . THR A 1 192 ? 20.321 6.958 23.456 1.00 38.90 192 THR A O 1
ATOM 1428 N N . ASP A 1 193 ? 19.307 4.987 23.906 1.00 34.81 193 ASP A N 1
ATOM 1429 C CA . ASP A 1 193 ? 17.943 5.522 23.787 1.00 33.57 193 ASP A CA 1
ATOM 1430 C C . ASP A 1 193 ? 17.535 6.537 24.838 1.00 34.19 193 ASP A C 1
ATOM 1431 O O . ASP A 1 193 ? 16.820 7.476 24.536 1.00 39.93 193 ASP A O 1
ATOM 1436 N N . SER A 1 194 ? 17.994 6.366 26.068 1.00 42.26 194 SER A N 1
ATOM 1437 C CA . SER A 1 194 ? 17.549 7.231 27.154 1.00 38.92 194 SER A CA 1
ATOM 1438 C C . SER A 1 194 ? 18.554 7.250 28.284 1.00 36.55 194 SER A C 1
ATOM 1439 O O . SER A 1 194 ? 19.502 6.472 28.279 1.00 40.68 194 SER A O 1
ATOM 1442 N N . PHE A 1 195 ? 18.320 8.124 29.261 1.00 38.20 195 PHE A N 1
ATOM 1443 C CA . PHE A 1 195 ? 19.069 8.101 30.512 1.00 37.34 195 PHE A CA 1
ATOM 1444 C C . PHE A 1 195 ? 18.947 6.763 31.193 1.00 38.04 195 PHE A C 1
ATOM 1445 O O . PHE A 1 195 ? 19.928 6.249 31.733 1.00 36.54 195 PHE A O 1
ATOM 1453 N N . TYR A 1 196 ? 17.746 6.194 31.158 1.00 38.84 196 TYR A N 1
ATOM 1454 C CA . TYR A 1 196 ? 17.514 4.935 31.840 1.00 40.76 196 TYR A CA 1
ATOM 1455 C C . TYR A 1 196 ? 18.316 3.825 31.174 1.00 41.47 196 TYR A C 1
ATOM 1456 O O . TYR A 1 196 ? 19.038 3.098 31.851 1.00 40.91 196 TYR A O 1
ATOM 1465 N N . THR A 1 197 ? 18.190 3.709 29.853 1.00 44.58 197 THR A N 1
ATOM 1466 C CA . THR A 1 197 ? 18.929 2.713 29.070 1.00 41.07 197 THR A CA 1
ATOM 1467 C C . THR A 1 197 ? 20.425 2.820 29.316 1.00 38.36 197 THR A C 1
ATOM 1468 O O . THR A 1 197 ? 21.129 1.827 29.521 1.00 31.61 197 THR A O 1
ATOM 1472 N N . GLY A 1 198 ? 20.902 4.052 29.290 1.00 37.28 198 GLY A N 1
ATOM 1473 C CA . GLY A 1 198 ? 22.305 4.297 29.508 1.00 36.53 198 GLY A CA 1
ATOM 1474 C C . GLY A 1 198 ? 22.710 3.907 30.914 1.00 33.11 198 GLY A C 1
ATOM 1475 O O . GLY A 1 198 ? 23.739 3.261 31.092 1.00 31.88 198 GLY A O 1
ATOM 1476 N N . LEU A 1 199 ? 21.899 4.290 31.903 1.00 32.77 199 LEU A N 1
ATOM 1477 C CA . LEU A 1 199 ? 22.226 4.021 33.292 1.00 31.19 199 LEU A CA 1
ATOM 1478 C C . LEU A 1 199 ? 22.244 2.509 33.492 1.00 35.31 199 LEU A C 1
ATOM 1479 O O . LEU A 1 199 ? 23.200 1.953 34.046 1.00 36.78 199 LEU A O 1
ATOM 1484 N N . LYS A 1 200 ? 21.217 1.841 32.981 1.00 33.89 200 LYS A N 1
ATOM 1485 C CA . LYS A 1 200 ? 21.073 0.410 33.170 1.00 36.48 200 LYS A CA 1
ATOM 1486 C C . LYS A 1 200 ? 22.262 -0.382 32.603 1.00 40.68 200 LYS A C 1
ATOM 1487 O O . LYS A 1 200 ? 22.826 -1.250 33.289 1.00 38.74 200 LYS A O 1
ATOM 1493 N N . TYR A 1 201 ? 22.649 -0.096 31.363 1.00 35.94 201 TYR A N 1
ATOM 1494 C CA . TYR A 1 201 ? 23.708 -0.886 30.773 1.00 35.74 201 TYR A CA 1
ATOM 1495 C C . TYR A 1 201 ? 25.047 -0.443 31.316 1.00 32.92 201 TYR A C 1
ATOM 1496 O O . TYR A 1 201 ? 25.998 -1.205 31.273 1.00 33.60 201 TYR A O 1
ATOM 1505 N N . ALA A 1 202 ? 25.124 0.769 31.859 1.00 36.32 202 ALA A N 1
ATOM 1506 C CA . ALA A 1 202 ? 26.370 1.207 32.498 1.00 31.92 202 ALA A CA 1
ATOM 1507 C C . ALA A 1 202 ? 26.710 0.274 33.654 1.00 34.20 202 ALA A C 1
ATOM 1508 O O . ALA A 1 202 ? 27.894 0.026 33.918 1.00 32.09 202 ALA A O 1
ATOM 1510 N N . LEU A 1 203 ? 25.676 -0.257 34.321 1.00 31.76 203 LEU A N 1
ATOM 1511 C CA . LEU A 1 203 ? 25.863 -1.166 35.461 1.00 32.67 203 LEU A CA 1
ATOM 1512 C C . LEU A 1 203 ? 26.600 -2.435 35.023 1.00 34.12 203 LEU A C 1
ATOM 1513 O O . LEU A 1 203 ? 27.246 -3.096 35.828 1.00 35.14 203 LEU A O 1
ATOM 1518 N N . ARG A 1 204 ? 26.502 -2.734 33.729 1.00 34.90 204 ARG A N 1
ATOM 1519 C CA . ARG A 1 204 ? 27.135 -3.880 33.094 1.00 35.24 204 ARG A CA 1
ATOM 1520 C C . ARG A 1 204 ? 28.467 -3.584 32.429 1.00 34.27 204 ARG A C 1
ATOM 1521 O O . ARG A 1 204 ? 29.049 -4.458 31.799 1.00 34.95 204 ARG A O 1
ATOM 1529 N N . GLN A 1 205 ? 28.952 -2.357 32.533 1.00 36.09 205 GLN A N 1
ATOM 1530 C CA . GLN A 1 205 ? 30.127 -1.988 31.755 1.00 31.01 205 GLN A CA 1
ATOM 1531 C C . GLN A 1 205 ? 31.295 -1.677 32.675 1.00 30.24 205 GLN A C 1
ATOM 1532 O O . GLN A 1 205 ? 32.178 -0.906 32.325 1.00 34.23 205 GLN A O 1
ATOM 1538 N N . ASP A 1 206 ? 31.296 -2.305 33.846 1.00 32.06 206 ASP A N 1
ATOM 1539 C CA . ASP A 1 206 ? 32.372 -2.170 34.823 1.00 29.89 206 ASP A CA 1
ATOM 1540 C C . ASP A 1 206 ? 32.780 -0.697 35.082 1.00 33.12 206 ASP A C 1
ATOM 1541 O O . ASP A 1 206 ? 33.938 -0.315 34.899 1.00 30.36 206 ASP A O 1
ATOM 1546 N N . PRO A 1 207 ? 31.823 0.140 35.517 1.00 33.34 207 PRO A N 1
ATOM 1547 C CA . PRO A 1 207 ? 32.176 1.537 35.737 1.00 34.30 207 PRO A CA 1
ATOM 1548 C C . PRO A 1 207 ? 32.670 1.805 37.162 1.00 34.18 207 PRO A C 1
ATOM 1549 O O . PRO A 1 207 ? 32.288 1.090 38.068 1.00 32.46 207 PRO A O 1
ATOM 1553 N N . ASP A 1 208 ? 33.489 2.832 37.354 1.00 36.10 208 ASP A N 1
ATOM 1554 C CA . ASP A 1 208 ? 33.718 3.378 38.697 1.00 37.25 208 ASP A CA 1
ATOM 1555 C C . ASP A 1 208 ? 32.845 4.611 38.926 1.00 39.61 208 ASP A C 1
ATOM 1556 O O . ASP A 1 208 ? 32.329 4.834 40.032 1.00 34.18 208 ASP A O 1
ATOM 1561 N N . VAL A 1 209 ? 32.707 5.421 37.873 1.00 36.35 209 VAL A N 1
ATOM 1562 C CA . VAL A 1 209 ? 31.973 6.671 37.963 1.00 33.62 209 VAL A CA 1
ATOM 1563 C C . VAL A 1 209 ? 30.923 6.690 36.890 1.00 36.27 209 VAL A C 1
ATOM 1564 O O . VAL A 1 209 ? 31.234 6.454 35.713 1.00 37.07 209 VAL A O 1
ATOM 1568 N N . ILE A 1 210 ? 29.678 6.942 37.295 1.00 32.73 210 ILE A N 1
ATOM 1569 C CA . ILE A 1 210 ? 28.595 7.108 36.339 1.00 32.50 210 ILE A CA 1
ATOM 1570 C C . ILE A 1 210 ? 27.972 8.503 36.447 1.00 30.89 210 ILE A C 1
ATOM 1571 O O . ILE A 1 210 ? 27.545 8.941 37.509 1.00 30.00 210 ILE A O 1
ATOM 1576 N N . MET A 1 211 ? 27.929 9.203 35.327 1.00 34.82 211 MET A N 1
ATOM 1577 C CA . MET A 1 211 ? 27.269 10.493 35.288 1.00 34.19 211 MET A CA 1
ATOM 1578 C C . MET A 1 211 ? 25.994 10.381 34.471 1.00 34.05 211 MET A C 1
ATOM 1579 O O . MET A 1 211 ? 26.026 10.003 33.305 1.00 34.08 211 MET A O 1
ATOM 1584 N N . VAL A 1 212 ? 24.873 10.672 35.115 1.00 33.52 212 VAL A N 1
ATOM 1585 C CA . VAL A 1 212 ? 23.575 10.717 34.470 1.00 34.64 212 VAL A CA 1
ATOM 1586 C C . VAL A 1 212 ? 23.158 12.168 34.366 1.00 36.32 212 VAL A C 1
ATOM 1587 O O . VAL A 1 212 ? 22.819 12.764 35.387 1.00 34.25 212 VAL A O 1
ATOM 1591 N N . GLY A 1 213 ? 23.178 12.725 33.152 1.00 37.63 213 GLY A N 1
ATOM 1592 C CA . GLY A 1 213 ? 22.960 14.153 32.927 1.00 33.33 213 GLY A CA 1
ATOM 1593 C C . GLY A 1 213 ? 21.784 14.762 33.674 1.00 39.53 213 GLY A C 1
ATOM 1594 O O . GLY A 1 213 ? 21.879 15.865 34.209 1.00 38.24 213 GLY A O 1
ATOM 1595 N N . GLU A 1 214 ? 20.667 14.041 33.713 1.00 41.36 214 GLU A N 1
ATOM 1596 C CA . GLU A 1 214 ? 19.522 14.459 34.512 1.00 39.06 214 GLU A CA 1
ATOM 1597 C C . GLU A 1 214 ? 18.612 13.284 34.801 1.00 37.92 214 GLU A C 1
ATOM 1598 O O . GLU A 1 214 ? 18.673 12.269 34.114 1.00 37.58 214 GLU A O 1
ATOM 1604 N N . MET A 1 215 ? 17.806 13.427 35.854 1.00 44.28 215 MET A N 1
ATOM 1605 C CA . MET A 1 215 ? 16.876 12.394 36.313 1.00 46.01 215 MET A CA 1
ATOM 1606 C C . MET A 1 215 ? 15.440 12.908 36.221 1.00 47.57 215 MET A C 1
ATOM 1607 O O . MET A 1 215 ? 15.074 13.874 36.881 1.00 54.46 215 MET A O 1
ATOM 1612 N N . ARG A 1 216 ? 14.622 12.265 35.408 1.00 47.73 216 ARG A N 1
ATOM 1613 C CA . 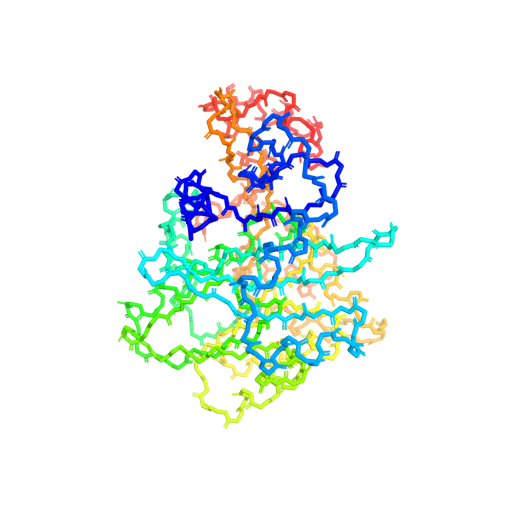ARG A 1 216 ? 13.289 12.788 35.115 1.00 58.06 216 ARG A CA 1
ATOM 1614 C C . ARG A 1 216 ? 12.216 11.788 35.571 1.00 54.97 216 ARG A C 1
ATOM 1615 O O . ARG A 1 216 ? 11.116 12.154 35.959 1.00 57.57 216 ARG A O 1
ATOM 1623 N N . ASP A 1 217 ? 12.586 10.518 35.544 1.00 54.57 217 ASP A N 1
ATOM 1624 C CA . ASP A 1 217 ? 11.755 9.417 35.993 1.00 52.69 217 ASP A CA 1
ATOM 1625 C C . ASP A 1 217 ? 11.904 9.129 37.471 1.00 49.61 217 ASP A C 1
ATOM 1626 O O . ASP A 1 217 ? 12.912 9.471 38.074 1.00 53.18 217 ASP A O 1
ATOM 1631 N N . ARG A 1 218 ? 10.923 8.452 38.041 1.00 44.77 218 ARG A N 1
ATOM 1632 C CA . ARG A 1 218 ? 11.142 7.776 39.304 1.00 47.56 218 ARG A CA 1
ATOM 1633 C C . ARG A 1 218 ? 12.115 6.616 39.049 1.00 49.24 218 ARG A C 1
ATOM 1634 O O . ARG A 1 218 ? 12.971 6.283 39.890 1.00 41.21 218 ARG A O 1
ATOM 1642 N N . GLU A 1 219 ? 11.972 6.025 37.863 1.00 47.34 219 GLU A N 1
ATOM 1643 C CA . GLU A 1 219 ? 12.758 4.871 37.448 1.00 45.82 219 GLU A CA 1
ATOM 1644 C C . GLU A 1 219 ? 14.235 5.226 37.435 1.00 44.29 219 GLU A C 1
ATOM 1645 O O . GLU A 1 219 ? 15.058 4.527 38.036 1.00 46.46 219 GLU A O 1
ATOM 1651 N N . THR A 1 220 ? 14.559 6.319 36.753 1.00 43.69 220 THR A N 1
ATOM 1652 C CA . THR A 1 220 ? 15.921 6.833 36.705 1.00 38.25 220 THR A CA 1
ATOM 1653 C C . THR A 1 220 ? 16.440 7.297 38.075 1.00 40.40 220 THR A C 1
ATOM 1654 O O . THR A 1 220 ? 17.602 7.059 38.408 1.00 39.75 220 THR A O 1
ATOM 1658 N N . VAL A 1 221 ? 15.596 7.948 38.875 1.00 39.75 221 VAL A N 1
ATOM 1659 C CA . VAL A 1 221 ? 16.043 8.422 40.189 1.00 39.49 221 VAL A CA 1
ATOM 1660 C C . VAL A 1 221 ? 16.380 7.221 41.068 1.00 38.34 221 VAL A C 1
ATOM 1661 O O . VAL A 1 221 ? 17.417 7.196 41.743 1.00 33.41 221 VAL A O 1
ATOM 1665 N N . GLU A 1 222 ? 15.511 6.215 41.047 1.00 41.08 222 GLU A N 1
ATOM 1666 C CA . GLU A 1 222 ? 15.728 5.022 41.864 1.00 40.22 222 GLU A CA 1
ATOM 1667 C C . GLU A 1 222 ? 16.982 4.276 41.405 1.00 38.44 222 GLU A C 1
ATOM 1668 O O . GLU A 1 222 ? 17.788 3.831 42.230 1.00 37.00 222 GLU A O 1
ATOM 1674 N N . ALA A 1 223 ? 17.141 4.155 40.087 1.00 35.83 223 ALA A N 1
ATOM 1675 C CA . ALA A 1 223 ? 18.255 3.414 39.518 1.00 33.52 223 ALA A CA 1
ATOM 1676 C C . ALA A 1 223 ? 19.543 4.086 39.918 1.00 36.29 223 ALA A C 1
ATOM 1677 O O . ALA A 1 223 ? 20.509 3.421 40.306 1.00 37.99 223 ALA A O 1
ATOM 1679 N N . ALA A 1 224 ? 19.545 5.414 39.837 1.00 35.50 224 ALA A N 1
ATOM 1680 C CA . ALA A 1 224 ? 20.720 6.189 40.191 1.00 32.07 224 ALA A CA 1
ATOM 1681 C C . ALA A 1 224 ? 21.053 6.033 41.677 1.00 30.55 224 ALA A C 1
ATOM 1682 O O . ALA A 1 224 ? 22.216 5.918 42.039 1.00 30.25 224 ALA A O 1
ATOM 1684 N N . LEU A 1 225 ? 20.036 6.024 42.532 1.00 32.15 225 LEU A N 1
ATOM 1685 C CA . LEU A 1 225 ? 20.265 5.879 43.967 1.00 32.12 225 LEU A CA 1
ATOM 1686 C C . LEU A 1 225 ? 20.880 4.529 44.261 1.00 35.86 225 LEU A C 1
ATOM 1687 O O . LEU A 1 225 ? 21.869 4.436 45.011 1.00 30.60 225 LEU A O 1
ATOM 1692 N N . MET A 1 226 ? 20.285 3.493 43.658 1.00 35.04 226 MET A N 1
ATOM 1693 C CA . MET A 1 226 ? 20.742 2.112 43.807 1.00 35.71 226 MET A CA 1
ATOM 1694 C C . MET A 1 226 ? 22.201 1.947 43.351 1.00 39.56 226 MET A C 1
ATOM 1695 O O . MET A 1 226 ? 23.042 1.382 44.067 1.00 37.15 226 MET A O 1
ATOM 1700 N N . ALA A 1 227 ? 22.485 2.460 42.156 1.00 34.51 227 ALA A N 1
ATOM 1701 C CA . ALA A 1 227 ? 23.830 2.489 41.620 1.00 34.33 227 ALA A CA 1
ATOM 1702 C C . ALA A 1 227 ? 24.799 3.100 42.644 1.00 37.44 227 ALA A C 1
ATOM 1703 O O . ALA A 1 227 ? 25.899 2.580 42.862 1.00 39.37 227 ALA A O 1
ATOM 1705 N N . ALA A 1 228 ? 24.375 4.183 43.291 1.00 35.41 228 ALA A N 1
ATOM 1706 C CA . ALA A 1 228 ? 25.183 4.835 44.332 1.00 39.07 228 ALA A CA 1
ATOM 1707 C C . ALA A 1 228 ? 25.306 3.964 45.581 1.00 38.08 228 ALA A C 1
ATOM 1708 O O . ALA A 1 228 ? 26.318 3.961 46.256 1.00 38.29 228 ALA A O 1
ATOM 1710 N N . GLN A 1 22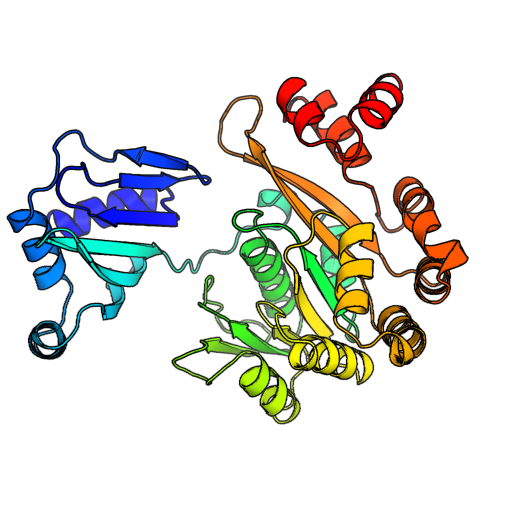9 ? 24.240 3.250 45.896 1.00 44.19 229 GLN A N 1
ATOM 1711 C CA . GLN A 1 229 ? 24.210 2.382 47.059 1.00 43.66 229 GLN A CA 1
ATOM 1712 C C . GLN A 1 229 ? 25.143 1.206 46.863 1.00 42.99 229 GLN A C 1
ATOM 1713 O O . GLN A 1 229 ? 25.768 0.726 47.797 1.00 39.75 229 GLN A O 1
ATOM 1719 N N . THR A 1 230 ? 25.205 0.753 45.618 1.00 43.93 230 THR A N 1
ATOM 1720 C CA . THR A 1 230 ? 25.968 -0.411 45.220 1.00 40.75 230 THR A CA 1
ATOM 1721 C C . THR A 1 230 ? 27.459 -0.220 45.457 1.00 44.01 230 THR A C 1
ATOM 1722 O O . THR A 1 230 ? 28.181 -1.157 45.821 1.00 47.90 230 THR A O 1
ATOM 1726 N N . GLY A 1 231 ? 27.924 1.001 45.267 1.00 40.22 231 GLY A N 1
ATOM 1727 C CA . GLY A 1 231 ? 29.325 1.267 45.478 1.00 44.32 231 GLY A CA 1
ATOM 1728 C C . GLY A 1 231 ? 29.938 2.116 44.391 1.00 42.36 231 GLY A C 1
ATOM 1729 O O . GLY A 1 231 ? 31.093 2.490 44.505 1.00 45.71 231 GLY A O 1
ATOM 1730 N N . HIS A 1 232 ? 29.180 2.431 43.346 1.00 39.38 232 HIS A N 1
ATOM 1731 C CA . HIS A 1 232 ? 29.683 3.336 42.315 1.00 38.61 232 HIS A CA 1
ATOM 1732 C C . HIS A 1 232 ? 29.557 4.781 42.772 1.00 38.79 232 HIS A C 1
ATOM 1733 O O . HIS A 1 232 ? 28.690 5.101 43.584 1.00 42.53 232 HIS A O 1
ATOM 1740 N N . LEU A 1 233 ? 30.436 5.639 42.264 1.00 35.51 233 LEU A N 1
ATOM 1741 C CA . LEU A 1 233 ? 30.259 7.085 42.350 1.00 33.96 233 LEU A CA 1
ATOM 1742 C C . LEU A 1 233 ? 29.316 7.566 41.242 1.00 35.41 233 LEU A C 1
ATOM 1743 O O . LEU A 1 233 ? 29.598 7.383 40.045 1.00 35.29 233 LEU A O 1
ATOM 1748 N N . VAL A 1 234 ? 28.209 8.191 41.645 1.00 32.22 234 VAL A N 1
ATOM 1749 C CA . VAL A 1 234 ? 27.201 8.658 40.706 1.00 29.82 234 VAL A CA 1
ATOM 1750 C C . VAL A 1 234 ? 27.064 10.185 40.746 1.00 31.32 234 VAL A C 1
ATOM 1751 O O . VAL A 1 234 ? 26.890 10.791 41.814 1.00 31.29 234 VAL A O 1
ATOM 1755 N N . LEU A 1 235 ? 27.152 10.806 39.575 1.00 30.37 235 LEU A N 1
ATOM 1756 C CA . LEU A 1 235 ? 26.911 12.243 39.453 1.00 33.29 235 LEU A CA 1
ATOM 1757 C C . LEU A 1 235 ? 25.608 12.499 38.689 1.00 31.51 235 LEU A C 1
ATOM 1758 O O . LEU A 1 235 ? 25.350 11.870 37.667 1.00 32.71 235 LEU A O 1
ATOM 1763 N N . SER A 1 236 ? 24.789 13.416 39.180 1.00 27.38 236 SER A N 1
ATOM 1764 C CA . SER A 1 236 ? 23.582 13.775 38.449 1.00 33.42 236 SER A CA 1
ATOM 1765 C C . SER A 1 236 ? 23.104 15.166 38.809 1.00 33.80 236 SER A C 1
ATOM 1766 O O . SER A 1 236 ? 23.695 15.854 39.646 1.00 33.64 236 SER A O 1
ATOM 1769 N N . THR A 1 237 ? 22.033 15.577 38.147 1.00 34.52 237 THR A N 1
ATOM 1770 C CA . THR A 1 237 ? 21.461 16.905 38.336 1.00 34.87 237 THR A CA 1
ATOM 1771 C C . THR A 1 237 ? 19.970 16.840 38.527 1.00 36.81 237 THR A C 1
ATOM 1772 O O . THR A 1 237 ? 19.306 15.930 38.052 1.00 39.41 237 THR A O 1
ATOM 1776 N N . LEU A 1 238 ? 19.440 17.841 39.209 1.00 43.71 238 LEU A N 1
ATOM 1777 C CA . LEU A 1 238 ? 18.003 18.017 39.301 1.00 40.65 238 LEU A CA 1
ATOM 1778 C C . LEU A 1 238 ? 17.761 19.524 39.078 1.00 39.45 238 LEU A C 1
ATOM 1779 O O . LEU A 1 238 ? 18.704 20.311 39.103 1.00 39.87 238 LEU A O 1
ATOM 1784 N N . HIS A 1 239 ? 16.515 19.917 38.839 1.00 38.08 239 HIS A N 1
ATOM 1785 C CA . HIS A 1 239 ? 16.163 21.301 38.522 1.00 38.64 239 HIS A CA 1
ATOM 1786 C C . HIS A 1 239 ? 15.969 22.182 39.750 1.00 41.06 239 HIS A C 1
ATOM 1787 O O . HIS A 1 239 ? 15.750 23.392 39.627 1.00 42.38 239 HIS A O 1
ATOM 1794 N N . THR A 1 240 ? 16.035 21.563 40.924 1.00 38.28 240 THR A N 1
ATOM 1795 C CA . THR A 1 240 ? 15.649 22.200 42.182 1.00 40.54 240 THR A CA 1
ATOM 1796 C C . THR A 1 240 ? 16.623 23.245 42.722 1.00 39.27 240 THR A C 1
ATOM 1797 O O . THR A 1 240 ? 17.831 23.145 42.531 1.00 40.70 240 THR A O 1
ATOM 1801 N N . LEU A 1 241 ? 16.075 24.225 43.434 1.00 46.32 241 LEU A N 1
ATOM 1802 C CA . LEU A 1 241 ? 16.766 25.485 43.722 1.00 44.85 241 LEU A CA 1
ATOM 1803 C C . LEU A 1 241 ? 17.790 25.373 44.837 1.00 45.39 241 LEU A C 1
ATOM 1804 O O . LEU A 1 241 ? 18.812 26.066 44.806 1.00 49.48 241 LEU A O 1
ATOM 1809 N N . ASP A 1 242 ? 17.522 24.525 45.826 1.00 42.86 242 ASP A N 1
ATOM 1810 C CA . ASP A 1 242 ? 18.463 24.349 46.939 1.00 41.14 242 ASP A CA 1
ATOM 1811 C C . ASP A 1 242 ? 18.416 22.935 47.481 1.00 39.88 242 ASP A C 1
ATOM 1812 O O . ASP A 1 242 ? 17.724 22.084 46.931 1.00 41.09 242 ASP A O 1
ATOM 1817 N N . ALA A 1 243 ? 19.133 22.692 48.573 1.00 41.42 243 ALA A N 1
ATOM 1818 C CA . ALA A 1 243 ? 19.212 21.352 49.145 1.00 37.67 243 ALA A CA 1
ATOM 1819 C C . ALA A 1 243 ? 17.859 20.879 49.678 1.00 38.15 243 ALA A C 1
ATOM 1820 O O . ALA A 1 243 ? 17.411 19.780 49.365 1.00 37.49 243 ALA A O 1
ATOM 1822 N N . TRP A 1 244 ? 17.212 21.712 50.479 1.00 43.00 244 TRP A N 1
ATOM 1823 C CA . TRP A 1 244 ? 15.885 21.398 50.992 1.00 40.93 244 TRP A CA 1
ATOM 1824 C C . TRP A 1 244 ? 14.924 20.928 49.881 1.00 43.11 244 TRP A C 1
ATOM 1825 O O . TRP A 1 244 ? 14.365 19.839 49.962 1.00 39.06 244 TRP A O 1
ATOM 1836 N N . ARG A 1 245 ? 14.766 21.739 48.835 1.00 48.23 245 ARG A N 1
ATOM 1837 C CA . ARG A 1 245 ? 13.890 21.415 47.702 1.00 42.66 245 ARG A CA 1
ATOM 1838 C C . ARG A 1 245 ? 14.362 20.185 46.926 1.00 42.82 245 ARG A C 1
ATOM 1839 O O . ARG A 1 245 ? 13.550 19.430 46.370 1.00 39.10 245 ARG A O 1
ATOM 1847 N N . THR A 1 246 ? 15.676 19.993 46.882 1.00 38.35 246 THR A N 1
ATOM 1848 C CA . THR A 1 246 ? 16.240 18.882 46.129 1.00 39.24 246 THR A CA 1
ATOM 1849 C C . THR A 1 246 ? 15.904 17.558 46.804 1.00 39.39 246 THR A C 1
ATOM 1850 O O . THR A 1 246 ? 15.431 16.610 46.165 1.00 38.87 246 THR A O 1
ATOM 1854 N N . ILE A 1 247 ? 16.123 17.524 48.112 1.00 37.95 247 ILE A N 1
ATOM 1855 C CA . ILE A 1 247 ? 15.794 16.372 48.928 1.00 34.52 247 ILE A CA 1
ATOM 1856 C C . ILE A 1 247 ? 14.327 16.005 48.799 1.00 39.80 247 ILE A C 1
ATOM 1857 O O . ILE A 1 247 ? 13.992 14.847 48.530 1.00 38.44 247 ILE A O 1
ATOM 1862 N N . ASN A 1 248 ? 13.450 16.997 48.943 1.00 40.98 248 ASN A N 1
ATOM 1863 C CA . ASN A 1 248 ? 12.015 16.743 48.884 1.00 38.73 248 ASN A CA 1
ATOM 1864 C C . ASN A 1 248 ? 11.571 16.321 47.509 1.00 37.55 248 ASN A C 1
ATOM 1865 O O . ASN A 1 248 ? 10.665 15.496 47.365 1.00 39.04 248 ASN A O 1
ATOM 1870 N N . ARG A 1 249 ? 12.220 16.873 46.495 1.00 33.81 249 ARG A N 1
ATOM 1871 C CA . ARG A 1 249 ? 11.842 16.536 45.129 1.00 41.12 249 ARG A CA 1
ATOM 1872 C C . ARG A 1 249 ? 12.114 15.069 44.786 1.00 43.51 249 ARG A C 1
ATOM 1873 O O . ARG A 1 249 ? 11.255 14.404 44.207 1.00 43.31 249 ARG A O 1
ATOM 1881 N N . ILE A 1 250 ? 13.310 14.588 45.135 1.00 37.06 250 ILE A N 1
ATOM 1882 C CA . ILE A 1 250 ? 13.655 13.179 45.036 1.00 37.36 250 ILE A CA 1
ATOM 1883 C C . ILE A 1 250 ? 12.646 12.250 45.706 1.00 39.04 250 ILE A C 1
ATOM 1884 O O . ILE A 1 250 ? 12.255 11.238 45.126 1.00 39.47 250 ILE A O 1
ATOM 1889 N N . ILE A 1 251 ? 12.239 12.587 46.926 1.00 38.62 251 ILE A N 1
ATOM 1890 C CA . ILE A 1 251 ? 11.260 11.777 47.647 1.00 42.24 251 ILE A CA 1
ATOM 1891 C C . ILE A 1 251 ? 9.885 11.854 46.973 1.00 48.60 251 ILE A C 1
ATOM 1892 O O . ILE A 1 251 ? 9.214 10.830 46.807 1.00 51.99 251 ILE A O 1
ATOM 1897 N N . ASP A 1 252 ? 9.481 13.055 46.556 1.00 44.81 252 ASP A N 1
ATOM 1898 C CA . ASP A 1 252 ? 8.193 13.232 45.895 1.00 44.27 252 ASP A CA 1
ATOM 1899 C C . ASP A 1 252 ? 8.105 12.525 44.546 1.00 46.48 252 ASP A C 1
ATOM 1900 O O . ASP A 1 252 ? 7.050 12.523 43.923 1.00 52.05 252 ASP A O 1
ATOM 1905 N N . PHE A 1 253 ? 9.195 11.927 44.083 1.00 42.14 253 PHE A N 1
ATOM 1906 C CA . PHE A 1 253 ? 9.115 11.112 42.875 1.00 48.91 253 PHE A CA 1
ATOM 1907 C C . PHE A 1 253 ? 8.391 9.785 43.136 1.00 52.21 253 PHE A C 1
ATOM 1908 O O . PHE A 1 253 ? 7.975 9.105 42.200 1.00 54.14 253 PHE A O 1
ATOM 1916 N N . PHE A 1 254 ? 8.250 9.416 44.404 1.00 48.80 254 PHE A N 1
ATOM 1917 C CA . PHE A 1 254 ? 7.764 8.087 44.749 1.00 56.54 254 PHE A CA 1
ATOM 1918 C C . PHE A 1 254 ? 6.352 8.082 45.324 1.00 59.64 254 PHE A C 1
ATOM 1919 O O . PHE A 1 254 ? 5.878 9.092 45.845 1.00 57.37 254 PHE A O 1
ATOM 1927 N N . PRO A 1 255 ? 5.659 6.945 45.186 1.00 61.52 255 PRO A N 1
ATOM 1928 C CA . PRO A 1 255 ? 4.427 6.769 45.951 1.00 61.13 255 PRO A CA 1
ATOM 1929 C C . PRO A 1 255 ? 4.669 6.942 47.445 1.00 57.46 255 PRO A C 1
ATOM 1930 O O . PRO A 1 255 ? 5.715 6.583 47.964 1.00 59.98 255 PRO A O 1
ATOM 1934 N N . LEU A 1 256 ? 3.681 7.516 48.119 1.00 62.77 256 LEU A N 1
ATOM 1935 C CA . LEU A 1 256 ? 3.769 7.903 49.523 1.00 57.49 256 LEU A CA 1
ATOM 1936 C C . LEU A 1 256 ? 4.156 6.759 50.462 1.00 62.18 256 LEU A C 1
ATOM 1937 O O . 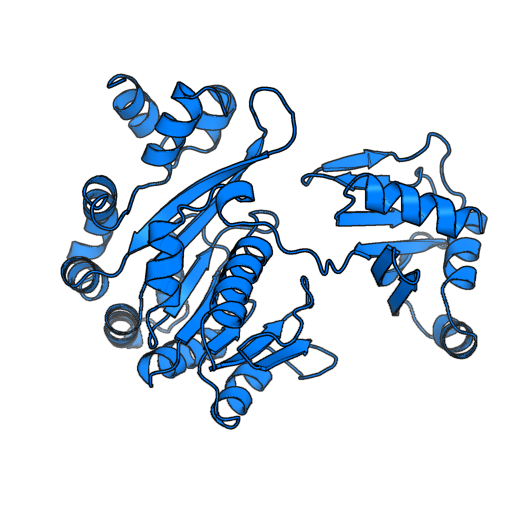LEU A 1 256 ? 4.876 6.970 51.448 1.00 61.62 256 LEU A O 1
ATOM 1942 N N . HIS A 1 257 ? 3.662 5.554 50.175 1.00 61.90 257 HIS A N 1
ATOM 1943 C CA . HIS A 1 257 ? 3.908 4.414 51.056 1.00 61.64 257 HIS A CA 1
ATOM 1944 C C . HIS A 1 257 ? 5.362 3.925 50.994 1.00 61.04 257 HIS A C 1
ATOM 1945 O O . HIS A 1 257 ? 5.807 3.178 51.864 1.00 58.96 257 HIS A O 1
ATOM 1952 N N . GLU A 1 258 ? 6.103 4.365 49.980 1.00 62.04 258 GLU A N 1
ATOM 1953 C CA . GLU A 1 258 ? 7.514 4.001 49.837 1.00 61.77 258 GLU A CA 1
ATOM 1954 C C . GLU A 1 258 ? 8.478 4.987 50.502 1.00 62.76 258 GLU A C 1
ATOM 1955 O O . GLU A 1 258 ? 9.662 4.683 50.668 1.00 60.10 258 GLU A O 1
ATOM 1961 N N . HIS A 1 259 ? 7.971 6.155 50.889 1.00 56.50 259 HIS A N 1
ATOM 1962 C CA . HIS A 1 259 ? 8.833 7.274 51.267 1.00 57.05 259 HIS A CA 1
ATOM 1963 C C . HIS A 1 259 ? 9.889 7.024 52.339 1.00 56.20 259 HIS A C 1
ATOM 1964 O O . HIS A 1 259 ? 10.988 7.583 52.239 1.00 57.65 259 HIS A O 1
ATOM 1971 N N . ARG A 1 260 ? 9.630 6.215 53.359 1.00 53.29 260 ARG A N 1
ATOM 1972 C CA . ARG A 1 260 ? 10.715 6.102 54.325 1.00 58.03 260 ARG A CA 1
ATOM 1973 C C . ARG A 1 260 ? 11.783 5.121 53.812 1.00 54.50 260 ARG A C 1
ATOM 1974 O O . ARG A 1 260 ? 12.938 5.182 54.232 1.00 54.34 260 ARG A O 1
ATOM 1982 N N . GLN A 1 261 ? 11.413 4.248 52.875 1.00 55.59 261 GLN A N 1
ATOM 1983 C CA . GLN A 1 261 ? 12.414 3.455 52.163 1.00 52.71 261 GLN A CA 1
ATOM 1984 C C . GLN A 1 261 ? 13.323 4.402 51.405 1.00 51.39 261 GLN A C 1
ATOM 1985 O O . GLN A 1 261 ? 14.544 4.296 51.475 1.00 48.98 261 GLN A O 1
ATOM 1991 N N . VAL A 1 262 ? 12.713 5.345 50.695 1.00 51.10 262 VAL A N 1
ATOM 1992 C CA . VAL A 1 262 ? 13.461 6.308 49.899 1.00 47.99 262 VAL A CA 1
ATOM 1993 C C . VAL A 1 262 ? 14.395 7.169 50.789 1.00 48.40 262 VAL A C 1
ATOM 1994 O O . VAL A 1 262 ? 15.563 7.382 50.438 1.00 44.21 262 VAL A O 1
ATOM 1998 N N . ARG A 1 263 ? 13.917 7.621 51.950 1.00 48.40 263 ARG A N 1
ATOM 1999 C CA . ARG A 1 263 ? 14.787 8.360 52.873 1.00 44.37 263 ARG A CA 1
ATOM 2000 C C . ARG A 1 263 ? 15.983 7.538 53.290 1.00 47.56 263 ARG A C 1
ATOM 2001 O O . ARG A 1 263 ? 17.114 8.030 53.307 1.00 42.70 263 ARG A O 1
ATOM 2009 N N . VAL A 1 264 ? 15.724 6.284 53.653 1.00 51.90 264 VAL A N 1
ATOM 2010 C CA . VAL A 1 264 ? 16.799 5.376 54.031 1.00 51.93 264 VAL A CA 1
ATOM 2011 C C . VAL A 1 264 ? 17.791 5.290 52.884 1.00 42.52 264 VAL A C 1
ATOM 2012 O O . VAL A 1 264 ? 18.987 5.508 53.068 1.00 46.54 264 VAL A O 1
ATOM 2016 N N . LEU A 1 265 ? 17.275 5.024 51.693 1.00 43.79 265 LEU A N 1
ATOM 2017 C CA . LEU A 1 265 ? 18.107 4.942 50.501 1.00 44.40 265 LEU A CA 1
ATOM 2018 C C . LEU A 1 265 ? 18.824 6.263 50.244 1.00 42.63 265 LEU A C 1
ATOM 2019 O O . LEU A 1 265 ? 20.033 6.282 49.997 1.00 39.98 265 LEU A O 1
ATOM 2024 N N . LEU A 1 266 ? 18.090 7.369 50.319 1.00 38.93 266 LEU A N 1
ATOM 2025 C CA . LEU A 1 266 ? 18.703 8.661 50.055 1.00 38.12 266 LEU A CA 1
ATOM 2026 C C . LEU A 1 266 ? 19.781 8.999 51.094 1.00 43.82 266 LEU A C 1
ATOM 2027 O O . LEU A 1 266 ? 20.905 9.367 50.732 1.00 42.28 266 LEU A O 1
ATOM 2032 N N . ALA A 1 267 ? 19.459 8.831 52.375 1.00 45.09 267 ALA A N 1
ATOM 2033 C CA . ALA A 1 267 ? 20.393 9.189 53.440 1.00 45.47 267 ALA A CA 1
ATOM 2034 C C . ALA A 1 267 ? 21.719 8.426 53.364 1.00 46.20 267 ALA A C 1
ATOM 2035 O O . ALA A 1 267 ? 22.784 9.009 53.599 1.00 46.72 267 ALA A O 1
ATOM 2037 N N . GLU A 1 268 ? 21.680 7.139 53.029 1.00 42.31 268 GLU A N 1
ATOM 2038 C CA . GLU A 1 268 ? 22.916 6.368 53.120 1.00 46.75 268 GLU A CA 1
ATOM 2039 C C . GLU A 1 268 ? 23.822 6.560 51.891 1.00 49.91 268 GLU A C 1
ATOM 2040 O O . GLU A 1 268 ? 25.052 6.546 52.020 1.00 50.16 268 GLU A O 1
ATOM 2046 N N . SER A 1 269 ? 23.228 6.800 50.721 1.00 49.73 269 SER A N 1
ATOM 2047 C CA . SER A 1 269 ? 24.012 6.965 49.487 1.00 47.24 269 SER A CA 1
ATOM 2048 C C . SER A 1 269 ? 24.358 8.427 49.077 1.00 41.66 269 SER A C 1
ATOM 2049 O O . SER A 1 269 ? 25.220 8.638 48.227 1.00 40.82 269 SER A O 1
ATOM 2052 N N . LEU A 1 270 ? 23.721 9.431 49.674 1.00 41.95 270 LEU A N 1
ATOM 2053 C CA . LEU A 1 270 ? 24.061 10.823 49.345 1.00 39.34 270 LEU A CA 1
ATOM 2054 C C . LEU A 1 270 ? 25.448 11.209 49.858 1.00 40.94 270 LEU A C 1
ATOM 2055 O O . LEU A 1 270 ? 25.854 10.775 50.935 1.00 47.16 270 LEU A O 1
ATOM 2060 N N . LEU A 1 271 ? 26.170 12.017 49.080 1.00 46.25 271 LEU A N 1
ATOM 2061 C CA . LEU A 1 271 ? 27.493 12.541 49.466 1.00 40.65 271 LEU A CA 1
ATOM 2062 C C . LEU A 1 271 ? 27.496 14.042 49.643 1.00 40.43 271 LEU A C 1
ATOM 2063 O O . LEU A 1 271 ? 28.153 14.592 50.531 1.00 42.23 271 LEU A O 1
ATOM 2068 N N . GLY A 1 272 ? 26.786 14.698 48.736 1.00 41.76 272 GLY A N 1
ATOM 2069 C CA . GLY A 1 272 ? 26.779 16.144 48.653 1.00 42.66 272 GLY A CA 1
ATOM 2070 C C . GLY A 1 272 ? 25.740 16.634 47.659 1.00 41.79 272 GLY A C 1
ATOM 2071 O O . GLY A 1 272 ? 25.392 15.930 46.698 1.00 38.04 272 GLY A O 1
ATOM 2072 N N . ILE A 1 273 ? 25.206 17.824 47.918 1.00 35.58 273 ILE A N 1
ATOM 2073 C CA . ILE A 1 273 ? 24.383 18.528 46.945 1.00 35.42 273 ILE A CA 1
ATOM 2074 C C . ILE A 1 273 ? 24.982 19.911 46.700 1.00 38.26 273 ILE A C 1
ATOM 2075 O O . ILE A 1 273 ? 25.296 20.640 47.643 1.00 36.71 273 ILE A O 1
ATOM 2080 N N . LEU A 1 274 ? 25.152 20.254 45.430 1.00 36.28 274 LEU A N 1
ATOM 2081 C CA . LEU A 1 274 ? 25.642 21.558 45.036 1.00 29.27 274 LEU A CA 1
ATOM 2082 C C . LEU A 1 274 ? 24.586 22.321 44.250 1.00 35.73 274 LEU A C 1
ATOM 2083 O O . LEU A 1 274 ? 24.456 22.137 43.043 1.00 38.50 274 LEU A O 1
ATOM 2088 N N . SER A 1 275 ? 23.828 23.177 44.928 1.00 39.92 275 SER A N 1
ATOM 2089 C CA . SER A 1 275 ? 22.782 23.942 44.259 1.00 36.41 275 SER A CA 1
ATOM 2090 C C . SER A 1 275 ? 23.341 25.259 43.766 1.00 35.95 275 SER A C 1
ATOM 2091 O O . SER A 1 275 ? 24.036 25.949 44.482 1.00 39.64 275 SER A O 1
ATOM 2094 N N . GLN A 1 276 ? 23.052 25.590 42.516 1.00 39.44 276 GLN A N 1
ATOM 2095 C CA . GLN A 1 276 ? 23.741 26.678 41.860 1.00 38.34 276 GLN A CA 1
ATOM 2096 C C . GLN A 1 276 ? 22.789 27.699 41.272 1.00 40.93 276 GLN A C 1
ATOM 2097 O O . GLN A 1 276 ? 21.696 27.363 40.829 1.00 38.44 276 GLN A O 1
ATOM 2103 N N . ARG A 1 277 ? 23.233 28.951 41.281 1.00 40.00 277 ARG A N 1
ATOM 2104 C CA . ARG A 1 277 ? 22.544 30.044 40.623 1.00 43.04 277 ARG A CA 1
ATOM 2105 C C . ARG A 1 277 ? 23.636 30.925 40.022 1.00 39.50 277 ARG A C 1
ATOM 2106 O O . ARG A 1 277 ? 24.654 31.141 40.656 1.00 38.08 277 ARG A O 1
ATOM 2114 N N . LEU A 1 278 ? 23.451 31.384 38.788 1.00 40.28 278 LEU A N 1
ATOM 2115 C CA . LEU A 1 278 ? 24.410 32.293 38.159 1.00 42.65 278 LEU A CA 1
ATOM 2116 C C . LEU A 1 278 ? 23.877 33.720 38.151 1.00 46.42 278 LEU A C 1
ATOM 2117 O O . LEU A 1 278 ? 22.900 34.009 37.460 1.00 46.07 278 LEU A O 1
ATOM 2122 N N . LEU A 1 279 ? 24.517 34.604 38.918 1.00 48.10 279 LEU A N 1
ATOM 2123 C CA . LEU A 1 279 ? 24.054 35.987 39.062 1.00 46.95 279 LEU A CA 1
ATOM 2124 C C . LEU A 1 279 ? 24.929 36.938 38.275 1.00 49.30 279 LEU A C 1
ATOM 2125 O O . LEU A 1 279 ? 26.140 36.701 38.141 1.00 47.05 279 LEU A O 1
ATOM 2130 N N . PRO A 1 280 ? 24.327 38.024 37.752 1.00 47.67 280 PRO A N 1
ATOM 2131 C CA . PRO A 1 280 ? 25.145 38.982 37.000 1.00 44.06 280 PRO A CA 1
ATOM 2132 C C . PRO A 1 280 ? 26.210 39.573 37.910 1.00 46.76 280 PRO A C 1
ATOM 2133 O O . PRO A 1 280 ? 25.919 39.924 39.060 1.00 46.44 280 PRO A O 1
ATOM 2137 N N . LYS A 1 281 ? 27.438 39.630 37.404 1.00 47.56 281 LYS A N 1
ATOM 2138 C CA . LYS A 1 281 ? 28.558 40.201 38.125 1.00 51.21 281 LYS A CA 1
ATOM 2139 C C . LYS A 1 281 ? 28.334 41.718 38.333 1.00 62.21 281 LYS A C 1
ATOM 2140 O O . LYS A 1 281 ? 27.762 42.400 37.472 1.00 60.05 281 LYS A O 1
ATOM 2146 N N . ALA A 1 282 ? 28.767 42.231 39.486 1.00 60.68 282 ALA A N 1
ATOM 2147 C CA . ALA A 1 282 ? 28.524 43.624 39.863 1.00 61.81 282 ALA A CA 1
ATOM 2148 C C . ALA A 1 282 ? 29.188 44.616 38.907 1.00 70.02 282 ALA A C 1
ATOM 2149 O O . ALA A 1 282 ? 28.544 45.576 38.473 1.00 74.21 282 ALA A O 1
ATOM 2151 N N . ASP A 1 283 ? 30.462 44.399 38.581 1.00 65.31 283 ASP A N 1
ATOM 2152 C CA . ASP A 1 283 ? 31.117 45.233 37.572 1.00 69.39 283 ASP A CA 1
ATOM 2153 C C . ASP A 1 283 ? 30.458 45.067 36.192 1.00 79.15 283 ASP A C 1
ATOM 2154 O O . ASP A 1 283 ? 30.422 46.010 35.391 1.00 76.34 283 ASP A O 1
ATOM 2159 N N . GLY A 1 284 ? 29.925 43.869 35.930 1.00 81.07 284 GLY A N 1
ATOM 2160 C CA . GLY A 1 284 ? 29.252 43.569 34.672 1.00 76.05 284 GLY A CA 1
ATOM 2161 C C . GLY A 1 284 ? 30.128 42.839 33.663 1.00 73.49 284 GLY A C 1
ATOM 2162 O O . GLY A 1 284 ? 29.836 42.836 32.465 1.00 74.94 284 GLY A O 1
ATOM 2163 N N . GLN A 1 285 ? 31.212 42.232 34.143 1.00 73.61 285 GLN A N 1
ATOM 2164 C CA . GLN A 1 285 ? 32.084 41.416 33.297 1.00 73.58 285 GLN A CA 1
ATOM 2165 C C . GLN A 1 285 ? 31.630 39.967 33.289 1.00 68.23 285 GLN A C 1
ATOM 2166 O O . GLN A 1 285 ? 32.436 39.059 33.488 1.00 65.34 285 GLN A O 1
ATOM 2172 N N . GLY A 1 286 ? 30.340 39.753 33.063 1.00 57.62 286 GLY A N 1
ATOM 2173 C CA . GLY A 1 286 ? 29.813 38.413 33.018 1.00 48.45 286 GLY A CA 1
ATOM 2174 C C . GLY A 1 286 ? 29.011 38.041 34.245 1.00 50.30 286 GLY A C 1
ATOM 2175 O O . GLY A 1 286 ? 28.215 38.833 34.746 1.00 52.49 286 GLY A O 1
ATOM 2176 N N . ARG A 1 287 ? 29.211 36.815 34.722 1.00 51.96 287 ARG A N 1
ATOM 2177 C CA . ARG A 1 287 ? 28.413 36.282 35.822 1.00 46.39 287 ARG A CA 1
ATOM 2178 C C . ARG A 1 287 ? 29.262 35.599 36.879 1.00 42.57 287 ARG A C 1
ATOM 2179 O O . ARG A 1 287 ? 30.434 35.299 36.667 1.00 42.69 287 ARG A O 1
ATOM 2187 N N . VAL A 1 288 ? 28.647 35.360 38.027 1.00 45.42 288 VAL A N 1
ATOM 2188 C CA . VAL A 1 288 ? 29.329 34.771 39.169 1.00 42.45 288 VAL A CA 1
ATOM 2189 C C . VAL A 1 288 ? 28.422 33.691 39.784 1.00 43.3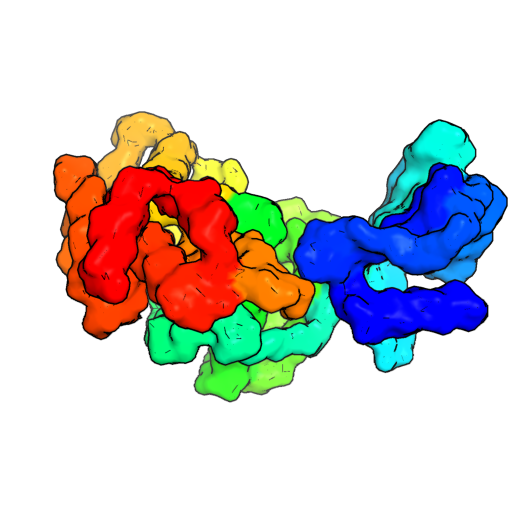4 288 VAL A C 1
ATOM 2190 O O . VAL A 1 288 ? 27.185 33.772 39.688 1.00 40.43 288 VAL A O 1
ATOM 2194 N N . LEU A 1 289 ? 29.033 32.667 40.377 1.00 38.47 289 LEU A N 1
ATOM 2195 C CA . LEU A 1 289 ? 28.276 31.548 40.906 1.00 35.40 289 LEU A CA 1
ATOM 2196 C C . LEU A 1 289 ? 27.887 31.753 42.369 1.00 39.13 289 LEU A C 1
ATOM 2197 O O . LEU A 1 289 ? 28.730 32.005 43.235 1.00 41.64 289 LEU A O 1
ATOM 2202 N N . ALA A 1 290 ? 26.591 31.658 42.622 1.00 35.73 290 ALA A N 1
ATOM 2203 C CA . ALA A 1 290 ? 26.059 31.551 43.965 1.00 38.51 290 ALA A CA 1
ATOM 2204 C C . ALA A 1 290 ? 25.876 30.072 44.227 1.00 42.12 290 ALA A C 1
ATOM 2205 O O . ALA A 1 290 ? 25.212 29.391 43.446 1.00 40.85 290 ALA A O 1
ATOM 2207 N N . LEU A 1 291 ? 26.446 29.579 45.323 1.00 41.42 291 LEU A N 1
ATOM 2208 C CA . LEU A 1 291 ? 26.559 28.143 45.538 1.00 42.44 291 LEU A CA 1
ATOM 2209 C C . LEU A 1 291 ? 26.233 27.753 46.974 1.00 44.75 291 LEU A C 1
ATOM 2210 O O . LEU A 1 291 ? 26.779 28.330 47.933 1.00 42.00 291 LEU A O 1
ATOM 2215 N N . GLU A 1 292 ? 25.300 26.810 47.109 1.00 41.17 292 GLU A N 1
ATOM 2216 C CA . GLU A 1 292 ? 24.957 26.214 48.400 1.00 43.29 292 GLU A CA 1
ATOM 2217 C C . GLU A 1 292 ? 25.465 24.771 48.443 1.00 42.03 292 GLU A C 1
ATOM 2218 O O . GLU A 1 292 ? 25.226 24.008 47.504 1.00 36.51 292 GLU A O 1
ATOM 2224 N N . ILE A 1 293 ? 26.151 24.407 49.530 1.00 39.74 293 ILE A N 1
ATOM 2225 C CA . ILE A 1 293 ? 26.739 23.074 49.689 1.00 38.18 293 ILE A CA 1
ATOM 2226 C C . ILE A 1 293 ? 26.173 22.316 50.879 1.00 43.82 293 ILE A C 1
ATOM 2227 O O . ILE A 1 293 ? 26.345 22.732 52.024 1.00 43.60 293 ILE A O 1
ATOM 2232 N N . LEU A 1 294 ? 25.491 21.202 50.600 1.00 42.99 294 LEU A N 1
ATOM 2233 C CA . LEU A 1 294 ? 25.145 20.236 51.637 1.00 39.25 294 LEU A CA 1
ATOM 2234 C C . LEU A 1 294 ? 26.066 19.034 51.547 1.00 39.89 294 LEU A C 1
ATOM 2235 O O . LEU A 1 294 ? 26.084 18.342 50.538 1.00 45.90 294 LEU A O 1
ATOM 2240 N N . ILE A 1 295 ? 26.856 18.792 52.581 1.00 41.93 295 ILE A N 1
ATOM 2241 C CA . ILE A 1 295 ? 27.693 17.603 52.604 1.00 40.76 295 ILE A CA 1
ATOM 2242 C C . ILE A 1 295 ? 27.070 16.582 53.533 1.00 45.40 295 ILE A C 1
ATOM 2243 O O . ILE A 1 295 ? 26.714 16.897 54.667 1.00 48.21 295 ILE A O 1
ATOM 2248 N N . ALA A 1 296 ? 26.933 15.354 53.047 1.00 45.48 296 ALA A N 1
ATOM 2249 C CA . ALA A 1 296 ? 26.272 14.305 53.803 1.00 47.14 296 ALA A CA 1
ATOM 2250 C C . ALA A 1 296 ? 27.180 13.690 54.882 1.00 51.74 296 ALA A C 1
ATOM 2251 O O . ALA A 1 296 ? 27.599 12.535 54.791 1.00 52.41 296 ALA A O 1
ATOM 2253 N N . THR A 1 297 ? 27.469 14.482 55.909 1.00 52.63 297 THR A N 1
ATOM 2254 C CA . THR A 1 297 ? 28.125 14.003 57.118 1.00 48.52 297 THR A CA 1
ATOM 2255 C C . THR A 1 297 ? 27.228 12.971 57.831 1.00 51.81 297 THR A C 1
ATOM 2256 O O . THR A 1 297 ? 26.046 12.821 57.476 1.00 50.37 297 THR A O 1
ATOM 2260 N N . PRO A 1 298 ? 27.787 12.234 58.811 1.00 47.71 298 PRO A N 1
ATOM 2261 C CA . PRO A 1 298 ? 26.948 11.337 59.612 1.00 44.34 298 PRO A CA 1
ATOM 2262 C C . PRO A 1 298 ? 25.752 12.045 60.231 1.00 49.03 298 PRO A C 1
ATOM 2263 O O . PRO A 1 298 ? 24.631 11.515 60.209 1.00 51.74 298 PRO A O 1
ATOM 2267 N N . TYR A 1 299 ? 25.978 13.244 60.757 1.00 48.77 299 TYR A N 1
ATOM 2268 C CA . TYR A 1 299 ? 24.893 13.988 61.377 1.00 48.93 299 TYR A CA 1
ATOM 2269 C C . TYR A 1 299 ? 23.838 14.351 60.326 1.00 50.87 299 TYR A C 1
ATOM 2270 O O . TYR A 1 299 ? 22.646 14.178 60.563 1.00 52.55 299 TYR A O 1
ATOM 2279 N N . VAL A 1 300 ? 24.274 14.823 59.158 1.00 50.65 300 VAL A N 1
ATOM 2280 C CA . VAL A 1 300 ? 23.341 15.208 58.099 1.00 47.84 300 VAL A CA 1
ATOM 2281 C C . VAL A 1 300 ? 22.500 14.010 57.660 1.00 51.80 300 VAL A C 1
ATOM 2282 O O . VAL A 1 300 ? 21.325 14.148 57.313 1.00 51.72 300 VAL A O 1
ATOM 2286 N N . ARG A 1 301 ? 23.101 12.825 57.697 1.00 50.34 301 ARG A N 1
ATOM 2287 C CA . ARG A 1 301 ? 22.394 11.622 57.278 1.00 52.70 301 ARG A CA 1
ATOM 2288 C C . ARG A 1 301 ? 21.211 11.330 58.198 1.00 50.43 301 ARG A C 1
ATOM 2289 O O . ARG A 1 301 ? 20.159 10.898 57.738 1.00 50.22 301 ARG A O 1
ATOM 2297 N N . GLU A 1 302 ? 21.391 11.575 59.491 1.00 53.97 302 GLU A N 1
ATOM 2298 C CA . GLU A 1 302 ? 20.304 11.459 60.456 1.00 50.67 302 GLU A CA 1
ATOM 2299 C C . GLU A 1 302 ? 19.135 12.33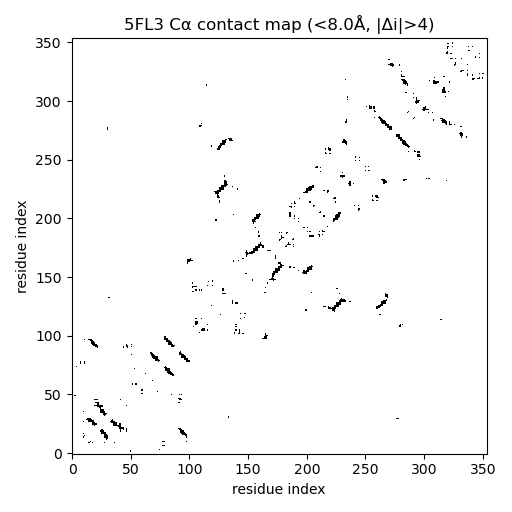1 60.054 1.00 51.21 302 GLU A C 1
ATOM 2300 O O . GLU A 1 302 ? 18.000 11.878 60.002 1.00 53.37 302 GLU A O 1
ATOM 2306 N N . LEU A 1 303 ? 19.446 13.593 59.777 1.00 52.85 303 LEU A N 1
ATOM 2307 C CA . LEU A 1 303 ? 18.474 14.593 59.364 1.00 53.55 303 LEU A CA 1
ATOM 2308 C C . LEU A 1 303 ? 17.680 14.157 58.136 1.00 55.50 303 LEU A C 1
ATOM 2309 O O . LEU A 1 303 ? 16.455 14.330 58.074 1.00 49.51 303 LEU A O 1
ATOM 2314 N N . LEU A 1 304 ? 18.400 13.609 57.157 1.00 52.13 304 LEU A N 1
ATOM 2315 C CA . LEU A 1 304 ? 17.801 13.061 55.948 1.00 53.02 304 LEU A CA 1
ATOM 2316 C C . LEU A 1 304 ? 16.871 11.877 56.261 1.00 49.81 304 LEU A C 1
ATOM 2317 O O . LEU A 1 304 ? 15.741 11.785 55.774 1.00 47.78 304 LEU A O 1
ATOM 2322 N N . LYS A 1 305 ? 17.360 10.971 57.094 1.00 51.66 305 LYS A N 1
ATOM 2323 C CA . LYS A 1 305 ? 16.662 9.723 57.327 1.00 53.35 305 LYS A CA 1
ATOM 2324 C C . LYS A 1 305 ? 15.404 9.948 58.174 1.00 54.86 305 LYS A C 1
ATOM 2325 O O . LYS A 1 305 ? 14.458 9.162 58.102 1.00 56.44 305 LYS A O 1
ATOM 2331 N N . ASP A 1 306 ? 15.388 11.045 58.929 1.00 52.16 306 ASP A N 1
ATOM 2332 C CA . ASP A 1 306 ? 14.279 11.387 59.818 1.00 58.01 306 ASP A CA 1
ATOM 2333 C C . ASP A 1 306 ? 13.514 12.615 59.328 1.00 58.99 306 ASP A C 1
ATOM 2334 O O . ASP A 1 306 ? 14.039 13.722 59.364 1.00 58.23 306 ASP A O 1
ATOM 2339 N N . GLU A 1 307 ? 12.264 12.424 58.915 1.00 57.43 307 GLU A N 1
ATOM 2340 C CA . GLU A 1 307 ? 11.462 13.512 58.356 1.00 61.60 307 GLU A CA 1
ATOM 2341 C C . GLU A 1 307 ? 11.278 14.727 59.290 1.00 65.06 307 GLU A C 1
ATOM 2342 O O . GLU A 1 307 ? 11.157 15.867 58.827 1.00 60.68 307 GLU A O 1
ATOM 2348 N N . GLU A 1 308 ? 11.277 14.487 60.597 1.00 66.81 308 GLU A N 1
ATOM 2349 C CA . GLU A 1 308 ? 11.062 15.564 61.561 1.00 67.50 308 GLU A CA 1
ATOM 2350 C C . GLU A 1 308 ? 12.308 16.426 61.744 1.00 65.41 308 GLU A C 1
ATOM 2351 O O . GLU A 1 308 ? 12.214 17.601 62.100 1.00 62.60 308 GLU A O 1
ATOM 2357 N N . LYS A 1 309 ? 13.477 15.846 61.492 1.00 64.93 309 LYS A N 1
ATOM 2358 C CA . LYS A 1 309 ? 14.723 16.570 61.695 1.00 61.32 309 LYS A CA 1
ATOM 2359 C C . LYS A 1 309 ? 15.288 17.111 60.379 1.00 59.59 309 LYS A C 1
ATOM 2360 O O . LYS A 1 309 ? 16.372 17.699 60.354 1.00 61.34 309 LYS A O 1
ATOM 2366 N N . THR A 1 310 ? 14.548 16.929 59.290 1.00 61.19 310 THR A N 1
ATOM 2367 C CA . THR A 1 310 ? 15.061 17.259 57.955 1.00 59.37 310 THR A CA 1
ATOM 2368 C C . THR A 1 310 ? 15.227 18.768 57.722 1.00 57.88 310 THR A C 1
ATOM 2369 O O . THR A 1 310 ? 16.209 19.186 57.108 1.00 58.95 310 THR A O 1
ATOM 2373 N N . PRO A 1 311 ? 14.284 19.596 58.207 1.00 55.58 311 PRO A N 1
ATOM 2374 C CA . PRO A 1 311 ? 14.563 21.025 58.019 1.00 55.11 311 PRO A CA 1
ATOM 2375 C C . PRO A 1 311 ? 15.792 21.528 58.797 1.00 56.20 311 PRO A C 1
ATOM 2376 O O . PRO A 1 311 ? 16.349 22.557 58.426 1.00 60.26 311 PRO A O 1
ATOM 2380 N N . GLN A 1 312 ? 16.238 20.793 59.813 1.00 56.63 312 GLN A N 1
ATOM 2381 C CA . GLN A 1 312 ? 17.479 21.108 60.529 1.00 56.54 312 GLN A CA 1
ATOM 2382 C C . GLN A 1 312 ? 18.706 21.002 59.633 1.00 56.91 312 GLN A C 1
ATOM 2383 O O . GLN A 1 312 ? 19.847 21.005 60.096 1.00 57.90 312 GLN A O 1
ATOM 2389 N N . ILE A 1 313 ? 18.452 20.891 58.341 1.00 60.57 313 ILE A N 1
ATOM 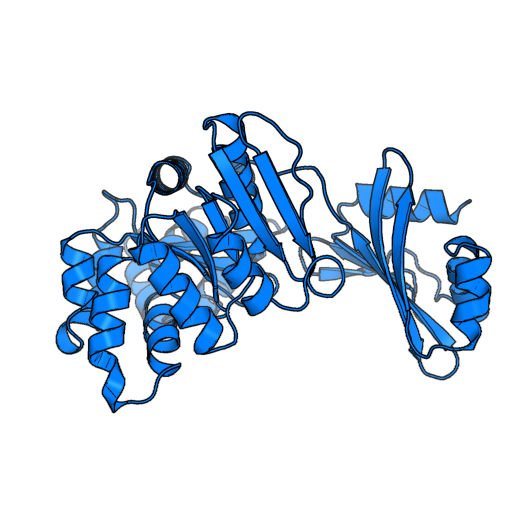2390 C CA . ILE A 1 313 ? 19.487 20.865 57.335 1.00 56.82 313 ILE A CA 1
ATOM 2391 C C . ILE A 1 313 ? 20.044 22.280 57.176 1.00 56.88 313 ILE A C 1
ATOM 2392 O O . ILE A 1 313 ? 21.252 22.459 57.000 1.00 54.99 313 ILE A O 1
ATOM 2397 N N . LYS A 1 314 ? 19.163 23.277 57.304 1.00 59.45 314 LYS A N 1
ATOM 2398 C CA . LYS A 1 314 ? 19.537 24.687 57.243 1.00 57.09 314 LYS A CA 1
ATOM 2399 C C . LYS A 1 314 ? 20.639 24.994 58.241 1.00 57.13 314 LYS A C 1
ATOM 2400 O O . LYS A 1 314 ? 21.711 25.495 57.891 1.00 53.95 314 LYS A O 1
ATOM 2406 N N . GLU A 1 315 ? 20.364 24.658 59.493 1.00 58.74 315 GLU A N 1
ATOM 2407 C CA . GLU A 1 315 ? 21.263 24.968 60.586 1.00 57.14 315 GLU A CA 1
ATOM 2408 C C . GLU A 1 315 ? 22.574 24.210 60.374 1.00 56.46 315 GLU A C 1
ATOM 2409 O O . GLU A 1 315 ? 23.658 24.760 60.569 1.00 57.71 315 GLU A O 1
ATOM 2415 N N . ALA A 1 316 ? 22.462 22.968 59.914 1.00 53.79 316 ALA A N 1
ATOM 2416 C CA . ALA A 1 316 ? 23.611 22.112 59.648 1.00 47.43 316 ALA A CA 1
ATOM 2417 C C . ALA A 1 316 ? 24.566 22.729 58.641 1.00 54.98 316 ALA A C 1
ATOM 2418 O O . ALA A 1 316 ? 25.791 22.668 58.803 1.00 57.40 316 ALA A O 1
ATOM 2420 N N . MET A 1 317 ? 23.999 23.311 57.590 1.00 52.75 317 MET A N 1
ATOM 2421 C CA . MET A 1 317 ? 24.787 23.965 56.557 1.00 52.45 317 MET A CA 1
ATOM 2422 C C . MET A 1 317 ? 25.455 25.244 57.073 1.00 58.10 317 MET A C 1
ATOM 2423 O O . MET A 1 317 ? 26.656 25.479 56.851 1.00 53.51 317 MET A O 1
ATOM 2428 N N . MET A 1 318 ? 24.674 26.060 57.774 1.00 57.41 318 MET A N 1
ATOM 2429 C CA . MET A 1 318 ? 25.169 27.326 58.287 1.00 55.05 318 MET A CA 1
ATOM 2430 C C . MET A 1 318 ? 26.322 27.156 59.270 1.00 54.43 318 MET A C 1
ATOM 2431 O O . MET A 1 318 ? 27.131 28.057 59.433 1.00 54.78 318 MET A O 1
ATOM 2436 N N . GLU A 1 319 ? 26.408 25.993 59.905 1.00 53.47 319 GLU A N 1
ATOM 2437 C CA . GLU A 1 319 ? 27.483 25.723 60.846 1.00 54.27 319 GLU A CA 1
ATOM 2438 C C . GLU A 1 319 ? 28.457 24.675 60.309 1.00 54.97 319 GLU A C 1
ATOM 2439 O O . GLU A 1 319 ? 29.363 24.227 61.019 1.00 53.15 319 GLU A O 1
ATOM 2445 N N . GLY A 1 320 ? 28.270 24.272 59.058 1.00 53.75 320 GLY A N 1
ATOM 2446 C CA . GLY A 1 320 ? 28.999 23.126 58.540 1.00 54.57 320 GLY A CA 1
ATOM 2447 C C . GLY A 1 320 ? 30.285 23.424 57.800 1.00 50.46 320 GLY A C 1
ATOM 2448 O O . GLY A 1 320 ? 30.858 22.538 57.167 1.00 53.26 320 GLY A O 1
ATOM 2449 N N . SER A 1 321 ? 30.748 24.665 57.902 1.00 51.22 321 SER A N 1
ATOM 2450 C CA . SER A 1 321 ? 31.854 25.175 57.094 1.00 49.82 321 SER A CA 1
ATOM 2451 C C . SER A 1 321 ? 33.161 24.401 57.272 1.00 52.71 321 SER A C 1
ATOM 2452 O O . SER A 1 321 ? 34.111 24.559 56.505 1.00 55.52 321 SER A O 1
ATOM 2455 N N . LEU A 1 322 ? 33.201 23.564 58.296 1.00 56.47 322 LEU A N 1
ATOM 2456 C CA . LEU A 1 322 ? 34.276 22.600 58.480 1.00 58.56 322 LEU A CA 1
ATOM 2457 C C . LEU A 1 322 ? 34.264 21.537 57.368 1.00 58.33 322 LEU A C 1
ATOM 2458 O O . LEU A 1 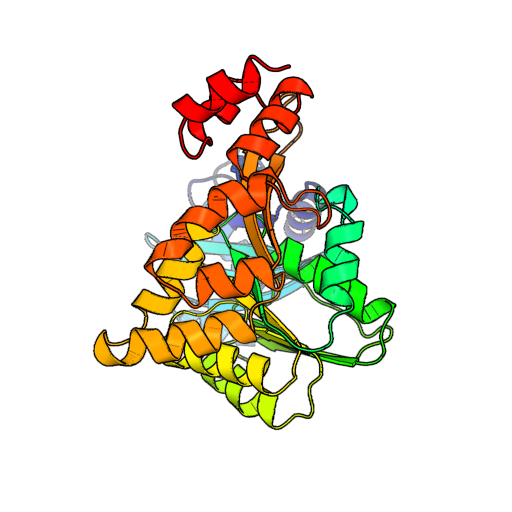322 ? 35.170 20.703 57.298 1.00 56.24 322 LEU A O 1
ATOM 2463 N N . TYR A 1 323 ? 33.257 21.581 56.489 1.00 60.61 323 TYR A N 1
ATOM 2464 C CA . TYR A 1 323 ? 33.033 20.483 55.537 1.00 58.63 323 TYR A CA 1
ATOM 2465 C C . TYR A 1 323 ? 32.938 20.695 53.998 1.00 56.95 323 TYR A C 1
ATOM 2466 O O . TYR A 1 323 ? 32.742 19.697 53.291 1.00 60.44 323 TYR A O 1
ATOM 2475 N N . GLY A 1 324 ? 33.002 21.904 53.436 1.00 52.11 324 GLY A N 1
ATOM 2476 C CA . GLY A 1 324 ? 32.682 23.162 54.049 1.00 47.69 324 GLY A CA 1
ATOM 2477 C C . GLY A 1 324 ? 31.340 23.544 53.452 1.00 53.15 324 GLY A C 1
ATOM 2478 O O . GLY A 1 324 ? 31.230 23.948 52.275 1.00 42.04 324 GLY A O 1
ATOM 2479 N N . MET A 1 325 ? 30.306 23.375 54.268 1.00 47.97 325 MET A N 1
ATOM 2480 C CA . MET A 1 325 ? 28.950 23.713 53.873 1.00 47.98 325 MET A CA 1
ATOM 2481 C C . MET A 1 325 ? 28.677 25.207 54.007 1.00 49.70 325 MET A C 1
ATOM 2482 O O . MET A 1 325 ? 29.499 25.951 54.552 1.00 51.17 325 MET A O 1
ATOM 2487 N N . ARG A 1 326 ? 27.510 25.616 53.512 1.00 49.59 326 ARG A N 1
ATOM 2488 C CA . ARG A 1 326 ? 27.032 26.998 53.540 1.00 49.61 326 ARG A CA 1
ATOM 2489 C C . ARG A 1 326 ? 25.696 27.036 52.801 1.00 49.65 326 ARG A C 1
ATOM 2490 O O . ARG A 1 326 ? 25.461 26.226 51.898 1.00 46.77 326 ARG A O 1
ATOM 2498 N N . THR A 1 327 ? 24.824 27.965 53.175 1.00 49.53 327 THR A N 1
ATOM 2499 C CA . THR A 1 327 ? 23.554 28.126 52.482 1.00 46.18 327 THR A CA 1
ATOM 2500 C C . THR A 1 327 ? 23.710 29.140 51.360 1.00 48.06 327 THR A C 1
ATOM 2501 O O . THR A 1 327 ? 24.738 29.825 51.278 1.00 49.08 327 THR A O 1
ATOM 2505 N N . PHE A 1 328 ? 22.705 29.234 50.494 1.00 46.17 328 PHE A N 1
ATOM 2506 C CA . PHE A 1 328 ? 22.688 30.307 49.511 1.00 53.60 328 PHE A CA 1
ATOM 2507 C C . PHE A 1 328 ? 22.766 31.675 50.172 1.00 51.15 328 PHE A C 1
ATOM 2508 O O . PHE A 1 328 ? 23.558 32.517 49.744 1.00 47.90 328 PHE A O 1
ATOM 2516 N N . ASP A 1 329 ? 21.940 31.890 51.199 1.00 51.38 329 ASP A N 1
ATOM 2517 C CA . ASP A 1 329 ? 21.844 33.201 51.819 1.00 48.71 329 ASP A CA 1
ATOM 2518 C C . ASP A 1 329 ? 23.176 33.550 52.453 1.00 52.20 329 ASP A C 1
ATOM 2519 O O . ASP A 1 329 ? 23.544 34.721 52.508 1.00 52.38 329 ASP A O 1
ATOM 2524 N N . GLN A 1 330 ? 23.918 32.536 52.897 1.00 51.21 330 GLN A N 1
ATOM 2525 C CA . GLN A 1 330 ? 25.270 32.761 53.416 1.00 49.37 330 GLN A CA 1
ATOM 2526 C C . GLN A 1 330 ? 26.248 33.146 52.318 1.00 46.62 330 GLN A C 1
ATOM 2527 O O . GLN A 1 330 ? 27.027 34.072 52.479 1.00 51.53 330 GLN A O 1
ATOM 2533 N N . HIS A 1 331 ? 26.217 32.443 51.198 1.00 49.69 331 HIS A N 1
ATOM 2534 C CA . HIS A 1 331 ? 27.192 32.725 50.157 1.00 49.14 331 HIS A CA 1
ATOM 2535 C C . HIS A 1 331 ? 26.910 34.076 49.521 1.00 48.54 331 HIS A C 1
ATOM 2536 O O . HIS A 1 331 ? 27.835 34.734 49.050 1.00 50.90 331 HIS A O 1
ATOM 2543 N N . LEU A 1 332 ? 25.640 34.487 49.521 1.00 47.77 332 LEU A N 1
ATOM 2544 C CA . LEU A 1 332 ? 25.220 35.742 48.881 1.00 48.68 332 LEU A CA 1
ATOM 2545 C C . LEU A 1 332 ? 25.761 36.956 49.629 1.00 53.69 332 LEU A C 1
ATOM 2546 O O . LEU A 1 332 ? 26.320 37.872 49.020 1.00 48.84 332 LEU A O 1
ATOM 2551 N N . VAL A 1 333 ? 25.572 36.954 50.948 1.00 53.60 333 VAL A N 1
ATOM 2552 C CA . VAL A 1 333 ? 26.243 37.888 51.845 1.00 53.87 333 VAL A CA 1
ATOM 2553 C C . VAL A 1 333 ? 27.721 38.025 51.472 1.00 54.90 333 VAL A C 1
ATOM 2554 O O . VAL A 1 333 ? 28.215 39.131 51.225 1.00 53.11 333 VAL A O 1
ATOM 2558 N N . GLU A 1 334 ? 28.405 36.887 51.394 1.00 53.39 334 GLU A N 1
ATOM 2559 C CA . GLU A 1 334 ? 29.826 36.847 51.073 1.00 54.34 334 GLU A CA 1
ATOM 2560 C C . GLU A 1 334 ? 30.119 37.435 49.689 1.00 53.15 334 GLU A C 1
ATOM 2561 O O . GLU A 1 334 ? 31.136 38.088 49.486 1.00 56.95 334 GLU A O 1
ATOM 2567 N N . LEU A 1 335 ? 29.221 37.207 48.737 1.00 53.67 335 LEU A N 1
ATOM 2568 C CA . LEU A 1 335 ? 29.395 37.747 47.388 1.00 54.67 335 LEU A CA 1
ATOM 2569 C C . LEU A 1 335 ? 29.107 39.246 47.357 1.00 52.45 335 LEU A C 1
ATOM 2570 O O . LEU A 1 335 ? 29.827 40.007 46.704 1.00 52.78 335 LEU A O 1
ATOM 2575 N N . TYR A 1 336 ? 28.051 39.659 48.061 1.00 54.07 336 TYR A N 1
ATOM 2576 C CA . TYR A 1 336 ? 27.693 41.072 48.152 1.00 55.01 336 TYR A CA 1
ATOM 2577 C C . TYR A 1 336 ? 28.783 41.895 48.841 1.00 58.03 336 TYR A C 1
ATOM 2578 O O . TYR A 1 336 ? 29.278 42.860 48.248 1.00 59.86 336 TYR A O 1
ATOM 2587 N N . THR A 1 337 ? 29.167 41.521 50.065 1.00 52.32 337 THR A N 1
ATOM 2588 C CA . THR A 1 337 ? 30.188 42.286 50.785 1.00 50.20 337 THR A CA 1
ATOM 2589 C C . THR A 1 337 ? 31.478 42.382 49.995 1.00 55.81 337 THR A C 1
ATOM 2590 O O . THR A 1 337 ? 32.182 43.395 50.090 1.00 63.64 337 THR A O 1
ATOM 2594 N N . GLU A 1 338 ? 31.786 41.348 49.214 1.00 55.97 338 GLU A N 1
ATOM 2595 C CA . GLU A 1 338 ? 33.002 41.343 48.394 1.00 50.41 338 GLU A CA 1
ATOM 2596 C C . GLU A 1 338 ? 32.834 42.088 47.099 1.00 45.04 338 GLU A C 1
ATOM 2597 O O . GLU A 1 338 ? 33.763 42.175 46.306 1.00 46.26 338 GLU A O 1
ATOM 2603 N N . GLY A 1 339 ? 31.636 42.601 46.869 1.00 47.06 339 GLY A N 1
ATOM 2604 C CA . GLY A 1 339 ? 31.399 43.450 45.719 1.00 53.56 339 GLY A CA 1
ATOM 2605 C C . GLY A 1 339 ? 31.374 42.707 44.401 1.00 53.73 339 GLY A C 1
ATOM 2606 O O . GLY A 1 339 ? 31.740 43.266 43.370 1.00 52.06 339 GLY A O 1
ATOM 2607 N N . LEU A 1 340 ? 30.930 41.451 44.429 1.00 54.50 340 LEU A N 1
ATOM 2608 C CA . LEU A 1 340 ? 30.809 40.656 43.207 1.00 50.82 340 LEU A CA 1
ATOM 2609 C C . LEU A 1 340 ? 29.374 40.684 42.656 1.00 53.13 340 LEU A C 1
ATOM 2610 O O . LEU A 1 340 ? 29.147 40.425 41.472 1.00 52.31 340 LEU A O 1
ATOM 2615 N N . ILE A 1 341 ? 28.412 41.023 43.513 1.00 54.26 341 ILE A N 1
ATOM 2616 C CA . ILE A 1 341 ? 27.025 41.206 43.083 1.00 54.16 341 ILE A CA 1
ATOM 2617 C C . ILE A 1 341 ? 26.402 42.457 43.714 1.00 56.74 341 ILE A C 1
ATOM 2618 O O . ILE A 1 341 ? 26.841 42.919 44.774 1.00 52.86 341 ILE A O 1
ATOM 2623 N N . SER A 1 342 ? 25.371 42.996 43.066 1.00 57.11 342 SER A N 1
ATOM 2624 C CA . SER A 1 342 ? 24.667 44.151 43.606 1.00 54.18 342 SER A CA 1
ATOM 2625 C C . SER A 1 342 ? 23.793 43.737 44.772 1.00 60.21 342 SER A C 1
ATOM 2626 O O . SER A 1 342 ? 23.533 42.550 44.977 1.00 62.86 342 SER A O 1
ATOM 2629 N N . LEU A 1 343 ? 23.338 44.720 45.539 1.00 62.77 343 LEU A N 1
ATOM 2630 C CA . LEU A 1 343 ? 22.412 44.453 46.625 1.00 59.36 343 LEU A CA 1
ATOM 2631 C C . LEU A 1 343 ? 21.083 43.980 46.057 1.00 57.36 343 LEU A C 1
ATOM 2632 O O . LEU A 1 343 ? 20.442 43.079 46.600 1.00 58.76 343 LEU A O 1
ATOM 2637 N N . GLU A 1 344 ? 20.674 44.600 44.958 1.00 58.04 344 GLU A N 1
ATOM 2638 C CA . GLU A 1 344 ? 19.416 44.251 44.312 1.00 59.17 344 GLU A CA 1
ATOM 2639 C C . GLU A 1 344 ? 19.427 42.787 43.888 1.00 58.13 344 GLU A C 1
ATOM 2640 O O . GLU A 1 344 ? 18.545 42.011 44.256 1.00 57.62 344 GLU A O 1
ATOM 2646 N N . ASP A 1 345 ? 20.447 42.415 43.126 1.00 56.75 345 ASP A N 1
ATOM 2647 C CA . ASP A 1 345 ? 20.616 41.038 42.692 1.00 56.44 345 ASP A CA 1
ATOM 2648 C C . ASP A 1 345 ? 20.777 40.066 43.885 1.00 59.62 345 ASP A C 1
ATOM 2649 O O . ASP A 1 345 ? 20.175 38.987 43.894 1.00 54.41 345 ASP A O 1
ATOM 2654 N N . ALA A 1 346 ? 21.572 40.447 44.884 1.00 53.16 346 ALA A N 1
ATOM 2655 C CA . ALA A 1 346 ? 21.710 39.627 46.074 1.00 50.61 346 ALA A CA 1
ATOM 2656 C C . ALA A 1 346 ? 20.351 39.389 46.751 1.00 56.28 346 ALA A C 1
ATOM 2657 O O . ALA A 1 346 ? 20.078 38.284 47.236 1.00 57.92 346 ALA A O 1
ATOM 2659 N N . LEU A 1 347 ? 19.492 40.407 46.767 1.00 56.56 347 LEU A N 1
ATOM 2660 C CA . LEU A 1 347 ? 18.209 40.300 47.471 1.00 55.10 347 LEU A CA 1
ATOM 2661 C C . LEU A 1 347 ? 17.157 39.556 46.667 1.00 58.14 347 LEU A C 1
ATOM 2662 O O . LEU A 1 347 ? 16.299 38.886 47.238 1.00 58.56 347 LEU A O 1
ATOM 2667 N N . SER A 1 348 ? 17.208 39.669 45.344 1.00 57.55 348 SER A N 1
ATOM 2668 C CA . SER A 1 348 ? 16.232 38.970 44.518 1.00 56.29 348 SER A CA 1
ATOM 2669 C C . SER A 1 348 ? 16.553 37.472 44.466 1.00 58.28 348 SER A C 1
ATOM 2670 O O . SER A 1 348 ? 15.659 36.641 44.260 1.00 56.09 348 SER A O 1
ATOM 2673 N N . ALA A 1 349 ? 17.828 37.143 44.675 1.00 57.09 349 ALA A N 1
ATOM 2674 C CA . ALA A 1 349 ? 18.304 35.759 44.662 1.00 55.59 349 ALA A CA 1
ATOM 2675 C C . ALA A 1 349 ? 18.122 35.050 46.003 1.00 58.24 349 ALA A C 1
ATOM 2676 O O . ALA A 1 349 ? 18.084 33.821 46.052 1.00 57.46 349 ALA A O 1
ATOM 2678 N N . ALA A 1 350 ? 18.015 35.824 47.082 1.00 57.71 350 ALA A N 1
ATOM 2679 C CA . ALA A 1 350 ? 18.050 35.277 48.437 1.00 57.89 350 ALA A CA 1
ATOM 2680 C C . ALA A 1 350 ? 16.879 34.337 48.741 1.00 63.91 350 ALA A C 1
ATOM 2681 O O . ALA A 1 350 ? 15.730 34.646 48.424 1.00 65.89 350 ALA A O 1
ATOM 2683 N N . THR A 1 351 ? 17.191 33.193 49.355 1.00 64.75 351 THR A N 1
ATOM 2684 C CA . THR A 1 351 ? 16.191 32.197 49.750 1.00 64.52 351 THR A CA 1
ATOM 2685 C C . THR A 1 351 ? 15.086 32.834 50.591 1.00 67.13 351 THR A C 1
ATOM 2686 O O . THR A 1 351 ? 13.897 32.591 50.367 1.00 65.21 351 THR A O 1
ATOM 2690 N N . SER A 1 352 ? 15.482 33.647 51.561 1.00 65.47 352 SER A N 1
ATOM 2691 C CA . SER A 1 352 ? 14.540 34.567 52.186 1.00 72.47 352 SER A CA 1
ATOM 2692 C C . SER A 1 352 ? 15.209 35.932 52.325 1.00 71.57 352 SER A C 1
ATOM 2693 O O . SER A 1 352 ? 16.108 36.107 53.154 1.00 72.03 352 SER A O 1
ATOM 2696 N N . PRO A 1 353 ? 14.760 36.910 51.517 1.00 70.51 353 PRO A N 1
ATOM 2697 C CA . PRO A 1 353 ? 15.276 38.289 51.455 1.00 74.39 353 PRO A CA 1
ATOM 2698 C C . PRO A 1 353 ? 15.292 38.970 52.819 1.00 76.01 353 PRO A C 1
ATOM 2699 O O . PRO A 1 353 ? 15.891 40.038 52.997 1.00 73.28 353 PRO A O 1
ATOM 2703 N N . HIS A 1 354 ? 14.606 38.336 53.764 1.00 79.85 354 HIS A N 1
ATOM 2704 C CA . HIS A 1 354 ? 14.616 38.723 55.160 1.00 79.24 354 HIS A CA 1
ATOM 2705 C C . HIS A 1 354 ? 15.880 38.230 55.850 1.00 78.79 354 HIS A C 1
ATOM 2706 O O . HIS A 1 354 ? 16.682 39.036 56.333 1.00 78.50 354 HIS A O 1
ATOM 2713 N N . GLU A 1 355 ? 16.062 36.907 55.878 1.00 80.09 355 GLU A N 1
ATOM 2714 C CA . GLU A 1 355 ? 17.205 36.300 56.561 1.00 78.28 355 GLU A CA 1
ATOM 2715 C C . GLU A 1 355 ? 18.514 36.828 55.981 1.00 76.77 355 GLU A C 1
ATOM 2716 O O . GLU A 1 355 ? 19.565 36.749 56.618 1.00 76.01 355 GLU A O 1
ATOM 2722 N N . PHE A 1 356 ? 18.437 37.399 54.784 1.00 76.68 356 PHE A N 1
ATOM 2723 C CA . PHE A 1 356 ? 19.603 37.996 54.152 1.00 75.84 356 PHE A CA 1
ATOM 2724 C C . PHE A 1 356 ? 20.108 39.235 54.893 1.00 73.60 356 PHE A C 1
ATOM 2725 O O . PHE A 1 356 ? 21.276 39.277 55.300 1.00 71.86 356 PHE A O 1
ATOM 2733 N N . ARG A 1 357 ? 19.247 40.243 55.058 1.00 74.90 357 ARG A N 1
ATOM 2734 C CA . ARG A 1 357 ? 19.698 41.516 55.634 1.00 77.39 357 ARG A CA 1
ATOM 2735 C C . ARG A 1 357 ? 20.132 41.351 57.093 1.00 72.94 357 ARG A C 1
ATOM 2736 O O . ARG A 1 357 ? 21.096 41.974 57.530 1.00 75.06 357 ARG A O 1
ATOM 2744 N N . LEU A 1 358 ? 19.426 40.505 57.834 1.00 75.63 358 LEU A N 1
ATOM 2745 C CA . LEU A 1 358 ? 19.888 40.087 59.150 1.00 74.56 358 LEU A CA 1
ATOM 2746 C C . LEU A 1 358 ? 21.332 39.613 59.066 1.00 74.06 358 LEU A C 1
ATOM 2747 O O . LEU A 1 358 ? 22.241 40.233 59.622 1.00 76.78 358 LEU A O 1
ATOM 2752 N N . LEU A 1 359 ? 21.522 38.513 58.348 1.00 72.80 359 LEU A N 1
ATOM 2753 C CA . LEU A 1 359 ? 22.835 37.925 58.123 1.00 71.89 359 LEU A CA 1
ATOM 2754 C C . LEU A 1 359 ? 23.873 38.942 57.637 1.00 72.57 359 LEU A C 1
ATOM 2755 O O . LEU A 1 359 ? 25.032 38.909 58.063 1.00 73.83 359 LEU A O 1
ATOM 2760 N N . LEU A 1 360 ? 23.449 39.842 56.751 1.00 71.96 360 LEU A N 1
ATOM 2761 C CA . LEU A 1 360 ? 24.340 40.857 56.189 1.00 70.68 360 LEU A CA 1
ATOM 2762 C C . LEU A 1 360 ? 24.829 41.828 57.248 1.00 72.15 360 LEU A C 1
ATOM 2763 O O . LEU A 1 360 ? 26.027 42.103 57.330 1.00 74.56 360 LEU A O 1
ATOM 2768 N N . THR A 1 361 ? 23.901 42.333 58.064 1.00 76.22 361 THR A N 1
ATOM 2769 C CA . THR A 1 361 ? 24.214 43.356 59.073 1.00 81.41 361 THR A CA 1
ATOM 2770 C C . THR A 1 361 ? 25.392 42.941 59.956 1.00 85.65 361 THR A C 1
ATOM 2771 O O . THR A 1 361 ? 26.094 43.792 60.520 1.00 88.29 361 THR A O 1
ATOM 2775 N N . LYS A 1 362 ? 25.617 41.632 60.045 1.00 81.02 362 LYS A N 1
ATOM 2776 C CA . LYS A 1 362 ? 26.734 41.086 60.796 1.00 75.76 362 LYS A CA 1
ATOM 2777 C C . LYS A 1 362 ? 28.019 41.055 59.972 1.00 80.07 362 LYS A C 1
ATOM 2778 O O . LYS A 1 362 ? 28.809 40.116 60.069 1.00 78.03 362 LYS A O 1
ATOM 2784 N N . ALA A 1 363 ? 28.220 42.098 59.170 1.00 81.24 363 ALA A N 1
ATOM 2785 C CA . ALA A 1 363 ? 29.443 42.274 58.395 1.00 76.77 363 ALA A CA 1
ATOM 2786 C C . ALA A 1 363 ? 29.548 43.717 57.914 1.00 76.61 363 ALA A C 1
ATOM 2787 O O . ALA A 1 363 ? 28.537 44.348 57.606 1.00 77.08 363 ALA A O 1
#

Foldseek 3Di:
DVLLVLVLVLVVLVFQKWKQDAPAATWGQHLNDIDHDDDDGDHLVRQVVSVVVFDDVVRVVCVVVDQKDWAWGDDPPRFIWIKIWHDDPNGIIIMIGTQEADADACVRQVHDPVLLVVLLPAQFFEEEEEAAPSFCSLRSVRNSVQVCQAPHAWEEEEEDQARRYDYDHHNYHYHYAGDPPRAPALLRSLVCVVVVRGREYERAEDDALSNLVSQLVRRVVRHHYYYYDHDAFDLRVLVVNLVNDDPVCRLVSLLSRLVRHAKYWGWHWFQWQVRPHTHIQIFMQGNDVVQSVLSNDVVNVVVSQVCQCPCCVSHGHGSLGVLLVCDVVRGHDLVRSQVSDPHSVVNVVNNVVD

Radius of gyration: 22.03 Å; Cα contacts (8 Å, |Δi|>4): 680; chains: 1; bounding box: 40×49×62 Å

InterPro domains:
  IPR001482 Type II/IV secretion system domain [PF00437] (12-288)
  IPR006321 Pilus retraction protein PilT/PilU [TIGR01420] (12-355)
  IPR006321 Pilus retraction protein PilT/PilU [cd01131] (112-336)
  IPR027417 P-loop containing nucleoside triphosphate hydrolase [G3DSA:3.40.50.300] (110-368)
  IPR027417 P-loop containing nucleoside triphosphate hydrolase [SSF52540] (14-347)
  IPR061298 Bacterial type II secretion system protein, E signature [PS00662] (203-217)

Solvent-accessible surface area: 17574 Å² total; per-residue (Å²): 138,85,13,50,124,42,0,91,44,0,28,140,38,150,5,50,30,0,43,0,42,24,60,35,31,14,22,1,80,31,54,34,117,80,128,95,60,46,129,176,66,15,66,77,175,85,0,56,60,20,0,103,50,10,13,61,105,128,38,46,97,77,4,123,186,124,151,98,7,84,6,65,42,65,11,116,91,44,11,115,1,44,0,63,3,44,102,60,233,89,10,23,0,0,39,0,37,25,11,39,97,118,38,40,53,6,104,78,36,41,4,38,93,150,11,0,58,54,3,2,58,93,92,140,4,1,0,0,0,0,0,55,140,46,4,20,31,53,31,2,4,3,4,0,0,21,15,1,0,73,98,62,83,44,25,0,1,0,0,13,74,47,16,51,25,45,26,140,123,73,124,1,100,25,60,36,45,16,29,62,113,73,12,122,40,15,93,36,0,0,79,86,0,84,165,70,126,8,57,0,0,11,0,18,68,8,175,64,63,92,2,1,53,19,0,1,88,2,3,76,97,22,34,3,0,0,0,9,6,100,7,66,7,0,98,91,0,1,38,76,2,6,94,34,12,61,150,156,42,43,170,128,5,24,54,20,2,4,93,4,0,18,0,1,0,0,1,47,46,13,69,57,52,108,52,136,18,88,24,11,0,0,8,0,0,24,7,15,107,116,1,69,94,0,3,104,56,121,153,79,2,69,71,3,85,79,11,5,58,138,4,86,150,107,19,8,41,14,0,11,44,16,0,19,88,8,67,72,116,48,66,2,44,76,138,41,0,59,97,12,11,70,27,77,126,64,0,138,101,39,10,82,166,100

Sequence (354 aa):
QSLVEMLKAMVQARASDIHLQAGAPPTVRIDGKLRPFGNRPLTPKEVEAIARALLTPEQLEELEYRKEMDFAYTIPGVARFRCNLLRQRGSFGLVMRVVSEVIPSFEALGLPREVMESLAAKERGLILVTGPTGSGKSTTLAALIDHINLHYAKNIITIEDPIEFLHKHKKSLVVQREVGLDTDSFYTGLKYALRQDPDVIMVGEMRDRETVEAALMAAQTGHLVLSTLHTLDAWRTINRIIDFFPLHEHRQVRVLLAESLLGILSQRLLPKADGQGRVLALEILIATPYVRELLKDEEKTPQIKEAMMEGSLYGMRTFDQHLVELYTEGLISLEDALSAATSPHEFRLLLTKA